Protein 5YHH (pdb70)

Nearest PDB structures (foldseek):
  5yhh-assembly1_A  TM=1.005E+00  e=1.716E-44  Geobacillus stearothermophilus
  1o65-assembly2_B  TM=8.743E-01  e=1.595E-17  Escherichia coli
  1o67-assembly2_B  TM=8.915E-01  e=7.578E-17  Escherichia coli
  5yhi-assembly1_B  TM=8.912E-01  e=5.549E-17  Escherichia coli K-12
  1o65-assembly1_A  TM=8.769E-01  e=3.586E-17  Escherichia coli

Secondary structure (DSSP, 8-state):
--EEEEEEEEEEEE----EEEEEEEEE-SS-EEE----TTTTSEEEEETHHHHHHHHHHSS---TTTT--SEEEES--TTT-BTT-EEEETTEEEEEEEEPP--HHHHHHT-TTHHHHHHHHT---EEEEEEE-EEE-TT-BEEEEEPPTT--BHHHHHHHHHT-TT-HHHHHHHHH-TTS-HHHHHHHHHTT-

Foldseek 3Di:
DKAQQFFWAFDWDDDVVDIDTALQTHTDQDKDKQDCKVGQLFRFFEAEPVCQVVVCVVPVDGDDPSLRSGRTHIYPDFQLQAFAQWWWDWAPWIKGFAAFAQFVSSCVSVVNVCVNVVCLVVVRTTTGIGTPGIGMHGNGTHIGTDDQQPPNHGNSNVSCCVSPVLPDLVSLVVVLPRPRYDPVSVVVSVVSND

Radius of gyration: 16.28 Å; Cα contacts (8 Å, |Δi|>4): 428; chains: 1; bounding box: 42×41×38 Å

Structure (mmCIF, N/CA/C/O backbone):
data_5YHH
#
_entry.id   5YHH
#
_cell.length_a   46.420
_cell.length_b   51.526
_cell.length_c   94.210
_cell.angle_alpha   90.00
_cell.angle_beta   90.00
_cell.angle_gamma   90.00
#
_symmetry.space_group_name_H-M   'P 21 21 21'
#
loop_
_entity.id
_entity.type
_entity.pdbx_description
1 polymer 'Uncharacterized conserved protein YiiM'
2 water water
#
loop_
_atom_site.group_PDB
_atom_site.id
_atom_site.type_symbol
_atom_site.label_atom_id
_atom_site.label_alt_id
_atom_site.label_comp_id
_atom_site.label_asym_id
_atom_site.label_entity_id
_atom_site.label_seq_id
_atom_site.pdbx_PDB_ins_code
_atom_site.Cartn_x
_atom_site.Cartn_y
_atom_site.Cartn_z
_atom_site.occupancy
_atom_site.B_iso_or_equiv
_atom_site.auth_seq_id
_atom_site.auth_comp_id
_atom_site.auth_asym_id
_atom_site.auth_atom_id
_atom_site.pdbx_PDB_model_num
ATOM 1 N N . PRO A 1 6 ? -18.295 1.211 13.836 1.00 50.22 0 PRO A N 1
ATOM 2 C CA . PRO A 1 6 ? -18.091 0.118 12.873 1.00 47.70 0 PRO A CA 1
ATOM 3 C C . PRO A 1 6 ? -16.600 -0.064 12.581 1.00 44.69 0 PRO A C 1
ATOM 4 O O . PRO A 1 6 ? -16.202 -0.247 11.420 1.00 44.10 0 PRO A O 1
ATOM 8 N N . MET A 1 7 ? -15.801 0.056 13.635 1.00 41.75 1 MET A N 1
ATOM 9 C CA . MET A 1 7 ? -14.396 -0.296 13.640 1.00 39.40 1 MET A CA 1
ATOM 10 C C . MET A 1 7 ? -14.299 -1.509 14.561 1.00 36.69 1 MET A C 1
ATOM 11 O O . MET A 1 7 ? -14.572 -1.390 15.779 1.00 34.52 1 MET A O 1
ATOM 16 N N . GLN A 1 8 ? -13.940 -2.663 13.989 1.00 32.61 2 GLN A N 1
ATOM 17 C CA . GLN A 1 8 ? -13.855 -3.884 14.761 1.00 32.53 2 GLN A CA 1
ATOM 18 C C . GLN A 1 8 ? -12.889 -4.905 14.216 1.00 29.88 2 GLN A C 1
ATOM 19 O O . GLN A 1 8 ? -12.427 -4.781 13.089 1.00 28.89 2 GLN A O 1
ATOM 25 N N . ILE A 1 9 ? -12.623 -5.926 15.026 1.00 28.32 3 ILE A N 1
ATOM 26 C CA . ILE A 1 9 ? -11.938 -7.150 14.612 1.00 27.16 3 ILE A CA 1
ATOM 27 C C . ILE A 1 9 ? -13.030 -8.093 14.145 1.00 28.30 3 ILE A C 1
ATOM 28 O O . ILE A 1 9 ? -13.725 -8.685 14.959 1.00 29.40 3 ILE A O 1
ATOM 33 N N . VAL A 1 10 ? -13.217 -8.250 12.834 1.00 27.87 4 VAL A N 1
ATOM 34 C CA . VAL A 1 10 ? -14.300 -9.133 12.385 1.00 29.14 4 VAL A CA 1
ATOM 35 C C . VAL A 1 10 ? -13.893 -10.584 12.498 1.00 28.35 4 VAL A C 1
ATOM 36 O O . VAL A 1 10 ? -14.746 -11.433 12.721 1.00 29.71 4 VAL A O 1
ATOM 40 N N . SER A 1 11 ? -12.592 -10.864 12.476 1.00 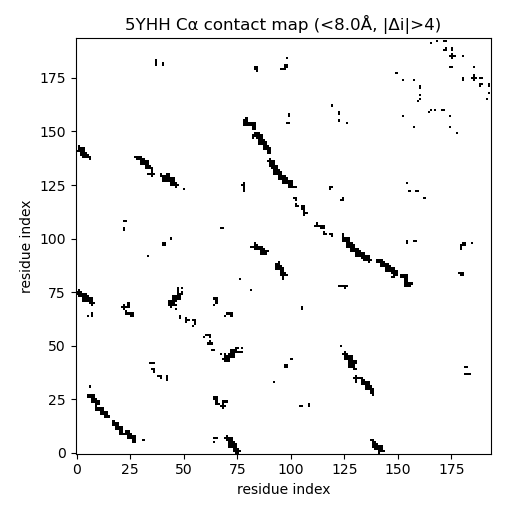26.33 5 SER A N 1
ATOM 41 C CA . SER A 1 11 ? -12.131 -12.228 12.614 1.00 25.87 5 SER A CA 1
ATOM 42 C C . SER A 1 11 ? -10.798 -12.277 13.287 1.00 26.23 5 SER A C 1
ATOM 43 O O . SER A 1 11 ? -9.935 -11.449 13.034 1.00 25.76 5 SER A O 1
ATOM 46 N N . ILE A 1 12 ? -10.659 -13.232 14.195 1.00 27.11 6 ILE A N 1
ATOM 47 C CA . ILE A 1 12 ? -9.395 -13.530 14.820 1.00 26.70 6 ILE A CA 1
ATOM 48 C C . ILE A 1 12 ? -9.011 -14.858 14.219 1.00 26.94 6 ILE A C 1
ATOM 49 O O . ILE A 1 12 ? -9.788 -15.805 14.273 1.00 28.96 6 ILE A O 1
ATOM 54 N N . ASN A 1 13 ? -7.814 -14.918 13.662 1.00 25.95 7 ASN A N 1
ATOM 55 C CA . ASN A 1 13 ? -7.341 -16.072 12.939 1.00 27.31 7 ASN A CA 1
ATOM 56 C C . ASN A 1 13 ? -6.120 -16.652 13.628 1.00 28.61 7 ASN A C 1
ATOM 57 O O . ASN A 1 13 ? -5.220 -15.907 13.964 1.00 27.86 7 ASN A O 1
ATOM 62 N N . VAL A 1 14 ? -6.076 -17.966 13.790 1.00 31.25 8 VAL A N 1
ATOM 63 C CA . VAL A 1 14 ? -4.976 -18.603 14.493 1.00 34.54 8 VAL A CA 1
ATOM 64 C C . VAL A 1 14 ? -4.279 -19.654 13.624 1.00 37.05 8 VAL A C 1
ATOM 65 O O . VAL A 1 14 ? -4.937 -20.447 12.927 1.00 37.19 8 VAL A O 1
ATOM 69 N N . GLY A 1 15 ? -2.948 -19.631 13.640 1.00 38.78 9 GLY A N 1
ATOM 70 C CA . GLY A 1 15 ? -2.152 -20.590 12.880 1.00 41.66 9 GLY A CA 1
ATOM 71 C C . GLY A 1 15 ? -1.469 -21.637 13.740 1.00 45.05 9 GLY A C 1
ATOM 72 O O . GLY A 1 15 ? -1.526 -21.573 14.974 1.00 45.95 9 GLY A O 1
ATOM 73 N N . LYS A 1 16 ? -0.832 -22.610 13.083 1.00 48.24 10 LYS A N 1
ATOM 74 C CA . LYS A 1 16 ? -0.053 -23.657 13.772 1.00 52.24 10 LYS A CA 1
ATOM 75 C C . LYS A 1 16 ? 1.427 -23.286 13.833 1.00 53.48 10 LYS A C 1
ATOM 76 O O . LYS A 1 16 ? 1.986 -22.853 12.832 1.00 53.65 10 LYS A O 1
ATOM 82 N N . PRO A 1 17 ? 2.066 -23.432 15.010 1.00 56.15 11 PRO A N 1
ATOM 83 C CA . PRO A 1 17 ? 3.532 -23.326 15.103 1.00 57.43 11 PRO A CA 1
ATOM 84 C C . PRO A 1 17 ? 4.327 -24.387 14.304 1.00 59.57 11 PRO A C 1
ATOM 85 O O . PRO A 1 17 ? 3.857 -25.521 14.126 1.00 60.39 11 PRO A O 1
ATOM 89 N N . LYS A 1 18 ? 5.511 -23.992 13.822 1.00 60.46 12 LYS A N 1
ATOM 90 C CA . LYS A 1 18 ? 6.496 -24.928 13.229 1.00 62.84 12 LYS A CA 1
ATOM 91 C C . LYS A 1 18 ? 7.943 -24.559 13.597 1.00 63.68 12 LYS A C 1
ATOM 92 O O . LYS A 1 18 ? 8.249 -23.381 13.820 1.00 62.92 12 LYS A O 1
ATOM 98 N N . THR A 1 19 ? 8.808 -25.576 13.701 1.00 65.85 13 THR A N 1
ATOM 99 C CA . THR A 1 19 ? 10.252 -25.380 13.866 1.00 66.91 13 THR A CA 1
ATOM 100 C C . THR A 1 19 ? 10.976 -25.462 12.499 1.00 67.08 13 THR A C 1
ATOM 101 O O . THR A 1 19 ? 10.674 -26.345 11.686 1.00 67.78 13 THR A O 1
ATOM 103 N N . ILE A 1 20 ? 11.902 -24.526 12.251 1.00 66.45 14 ILE A N 1
ATOM 104 C CA . ILE A 1 20 ? 12.874 -24.624 11.127 1.00 66.96 14 ILE A CA 1
ATOM 105 C C . ILE A 1 20 ? 14.270 -24.855 11.701 1.00 69.13 14 ILE A C 1
ATOM 106 O O . ILE A 1 20 ? 14.547 -24.429 12.829 1.00 69.34 14 ILE A O 1
ATOM 111 N N . GLU A 1 21 ? 15.134 -25.526 10.934 1.00 70.88 15 GLU A N 1
ATOM 112 C CA . GLU A 1 21 ? 16.541 -25.721 11.316 1.00 73.01 15 GLU A CA 1
ATOM 113 C C . GLU A 1 21 ? 17.357 -24.455 10.980 1.00 72.55 15 GLU A C 1
ATOM 114 O O . GLU A 1 21 ? 17.391 -24.026 9.813 1.00 71.45 15 GLU A O 1
ATOM 116 N N . VAL A 1 22 ? 17.993 -23.870 12.007 1.00 72.91 16 VAL A N 1
ATOM 117 C CA . VAL A 1 22 ? 18.760 -22.614 11.903 1.00 72.58 16 VAL A CA 1
ATOM 118 C C . VAL A 1 22 ? 20.107 -22.709 12.641 1.00 75.20 16 VAL A C 1
ATOM 119 O O . VAL A 1 22 ? 20.863 -23.673 12.482 1.00 77.39 16 VAL A O 1
ATOM 123 N N . ARG A 1 26 ? 14.555 -22.871 15.473 1.00 65.75 20 ARG A N 1
ATOM 124 C CA . ARG A 1 26 ? 13.720 -21.772 15.926 1.00 63.76 20 ARG A CA 1
ATOM 125 C C . ARG A 1 26 ? 12.248 -22.054 15.634 1.00 62.19 20 ARG A C 1
ATOM 126 O O . ARG A 1 26 ? 11.914 -22.826 14.734 1.00 62.13 20 ARG A O 1
ATOM 128 N N . LEU A 1 27 ? 11.378 -21.400 16.399 1.00 60.88 21 LEU A N 1
ATOM 129 C CA . LEU A 1 27 ? 9.925 -21.533 16.273 1.00 59.40 21 LEU A CA 1
ATOM 130 C C . LEU A 1 27 ? 9.381 -20.340 15.489 1.00 56.91 21 LEU A C 1
ATOM 131 O O . LEU A 1 27 ? 9.649 -19.186 15.827 1.00 55.85 21 LEU A O 1
ATOM 136 N N . VAL A 1 28 ? 8.623 -20.623 14.435 1.00 55.82 22 VAL A N 1
ATOM 137 C CA . VAL A 1 28 ? 7.966 -19.586 13.637 1.00 54.14 22 VAL A CA 1
ATOM 138 C C . VAL A 1 28 ? 6.480 -19.955 13.553 1.00 54.00 22 VAL A C 1
ATOM 139 O O . VAL A 1 28 ? 6.119 -21.129 13.717 1.00 54.66 22 VAL A O 1
ATOM 143 N N . THR A 1 29 ? 5.620 -18.971 13.324 1.00 53.44 23 THR A N 1
ATOM 144 C CA . THR A 1 29 ? 4.189 -19.266 13.124 1.00 53.65 23 THR A CA 1
ATOM 145 C C . THR A 1 29 ? 3.849 -19.204 11.641 1.00 53.07 23 THR A C 1
ATOM 146 O O . THR A 1 29 ? 4.411 -18.386 10.900 1.00 53.12 23 THR A O 1
ATOM 150 N N . GLY A 1 30 ? 2.960 -20.100 11.214 1.00 52.74 24 GLY A N 1
ATOM 151 C CA . GLY A 1 30 ? 2.591 -20.202 9.818 1.00 52.20 24 GLY A CA 1
ATOM 152 C C . GLY A 1 30 ? 1.739 -19.024 9.353 1.00 49.96 24 GLY A C 1
ATOM 153 O O . GLY A 1 30 ? 0.942 -18.452 10.136 1.00 48.71 24 GLY A O 1
ATOM 154 N N . ILE A 1 31 ? 1.931 -18.683 8.069 1.00 48.94 25 ILE A N 1
ATOM 155 C CA . ILE A 1 31 ? 1.074 -17.749 7.326 1.00 46.37 25 ILE A CA 1
ATOM 156 C C . ILE A 1 31 ? -0.385 -18.279 7.197 1.00 45.28 25 ILE A C 1
ATOM 157 O O . ILE A 1 31 ? -1.304 -17.494 7.037 1.00 43.98 25 ILE A O 1
ATOM 162 N N . ASP A 1 32 ? -0.585 -19.599 7.236 1.00 44.75 26 ASP A N 1
ATOM 163 C CA . ASP A 1 32 ? -1.931 -20.168 7.209 1.00 44.64 26 ASP A CA 1
ATOM 164 C C . ASP A 1 32 ? -2.527 -20.061 8.610 1.00 43.63 26 ASP A C 1
ATOM 165 O O . ASP A 1 32 ? -2.030 -20.677 9.551 1.00 45.46 26 ASP A O 1
ATOM 170 N N . LYS A 1 33 ? -3.556 -19.239 8.731 1.00 40.99 27 LYS A N 1
ATOM 171 C CA . LYS A 1 33 ? -4.290 -19.043 9.979 1.00 39.19 27 LYS A CA 1
ATOM 172 C C . LYS A 1 33 ? -5.777 -19.233 9.696 1.00 38.35 27 LYS A C 1
ATOM 173 O O . LYS A 1 33 ? -6.259 -18.830 8.644 1.00 38.21 27 LYS A O 1
ATOM 179 N N . THR A 1 34 ? -6.489 -19.854 10.632 1.00 36.85 28 THR A N 1
ATOM 180 C CA . THR A 1 34 ? -7.918 -20.185 10.484 1.00 36.48 28 THR A CA 1
ATOM 181 C C . THR A 1 34 ? -8.719 -19.326 11.459 1.00 34.41 28 THR A C 1
ATOM 182 O O . THR A 1 34 ? -8.309 -19.211 12.620 1.00 33.62 28 THR A O 1
ATOM 186 N N . PRO A 1 35 ? -9.844 -18.740 10.998 1.00 32.89 29 PRO A N 1
ATOM 187 C CA . PRO A 1 35 ? -10.784 -18.033 11.880 1.00 33.08 29 PRO A CA 1
ATOM 188 C C . PRO A 1 35 ? -11.231 -18.915 13.048 1.00 34.31 29 PRO A C 1
ATOM 189 O O . PRO A 1 35 ? -11.579 -20.072 12.819 1.00 35.02 29 PRO A O 1
ATOM 193 N N . VAL A 1 36 ? -11.210 -18.385 14.270 1.00 34.16 30 VAL A N 1
ATOM 194 C CA . VAL A 1 36 ? -11.719 -19.122 15.442 1.00 36.32 30 VAL A CA 1
ATOM 195 C C . VAL A 1 36 ? -12.977 -18.444 15.990 1.00 37.30 30 VAL A C 1
ATOM 196 O O . VAL A 1 36 ? -13.216 -17.275 15.717 1.00 36.63 30 VAL A O 1
ATOM 200 N N . ALA A 1 37 ? -13.778 -19.186 16.756 1.00 39.28 31 ALA A N 1
ATOM 201 C CA . ALA A 1 37 ? -15.056 -18.701 17.275 1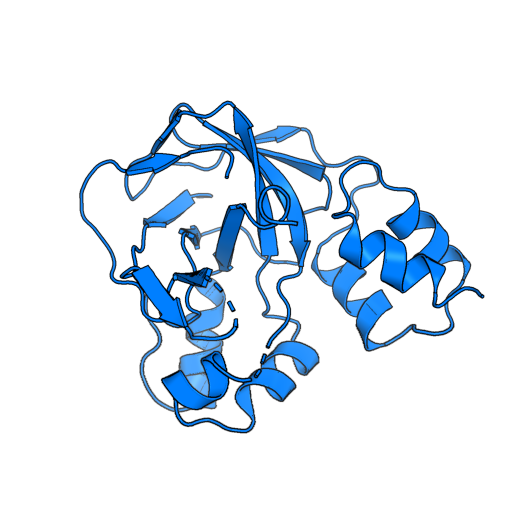.00 40.43 31 ALA A CA 1
ATOM 202 C C . ALA A 1 37 ? -15.036 -18.620 18.777 1.00 41.53 31 ALA A C 1
ATOM 203 O O . ALA A 1 37 ? -16.052 -18.872 19.412 1.00 44.01 31 ALA A O 1
ATOM 205 N N . HIS A 1 38 ? -13.894 -18.311 19.373 1.00 40.03 32 HIS A N 1
ATOM 206 C CA . HIS A 1 38 ? -13.810 -18.300 20.830 1.00 41.58 32 HIS A CA 1
ATOM 207 C C . HIS A 1 38 ? -12.855 -17.201 21.281 1.00 39.79 32 HIS A C 1
ATOM 208 O O . HIS A 1 38 ? -12.133 -16.639 20.459 1.00 37.99 32 HIS A O 1
ATOM 215 N N . PRO A 1 39 ? -12.865 -16.871 22.579 1.00 40.77 33 PRO A N 1
ATOM 216 C CA . PRO A 1 39 ? -11.928 -15.869 23.087 1.00 39.43 33 PRO A CA 1
ATOM 217 C C . PRO A 1 39 ? -10.462 -16.260 22.941 1.00 37.97 33 PRO A C 1
ATOM 218 O O . PRO A 1 39 ? -10.116 -17.425 23.058 1.00 38.82 33 PRO A O 1
ATOM 222 N N . VAL A 1 40 ? -9.626 -15.271 22.672 1.00 35.91 34 VAL A N 1
ATOM 223 C CA . VAL A 1 40 ? -8.220 -15.479 22.403 1.00 35.90 34 VAL A CA 1
ATOM 224 C C . VAL A 1 40 ? -7.451 -14.510 23.309 1.00 36.10 34 VAL A C 1
ATOM 225 O O . VAL A 1 40 ? -7.811 -13.337 23.412 1.00 35.32 34 VAL A O 1
ATOM 229 N N . ALA A 1 41 ? -6.427 -15.011 23.987 1.00 36.89 35 ALA A N 1
ATOM 230 C CA . ALA A 1 41 ? -5.570 -14.157 24.813 1.00 37.55 35 ALA A CA 1
ATOM 231 C C . ALA A 1 41 ? -4.629 -13.347 23.924 1.00 35.90 35 ALA A C 1
ATOM 232 O O . ALA A 1 41 ? -4.098 -13.877 22.955 1.00 34.93 35 ALA A O 1
ATOM 234 N N . VAL A 1 42 ? -4.430 -12.079 24.266 1.00 35.86 36 VAL A N 1
ATOM 235 C CA . VAL A 1 42 ? -3.536 -11.193 23.537 1.00 35.66 36 VAL A CA 1
ATOM 236 C C . VAL A 1 42 ? -2.308 -10.936 24.377 1.00 37.95 36 VAL A C 1
ATOM 237 O O . VAL A 1 42 ? -2.349 -10.162 25.323 1.00 37.03 36 VAL A O 1
ATOM 241 N N . GLY A 1 43 ? -1.212 -11.615 24.040 1.00 40.14 37 GLY A N 1
ATOM 242 C CA . GLY A 1 43 ? 0.045 -11.473 24.774 1.00 43.14 37 GLY A CA 1
ATOM 243 C C . GLY A 1 43 ? 1.036 -10.516 24.130 1.00 44.69 37 GLY A C 1
ATOM 244 O O . GLY A 1 43 ? 0.964 -10.228 22.942 1.00 44.17 37 GLY A O 1
ATOM 245 N N . LYS A 1 44 ? 1.996 -10.059 24.917 1.00 49.41 38 LYS A N 1
ATOM 246 C CA . LYS A 1 44 ? 2.994 -9.095 24.467 1.00 51.77 38 LYS A CA 1
ATOM 247 C C . LYS A 1 44 ? 3.923 -9.608 23.335 1.00 53.01 38 LYS A C 1
ATOM 248 O O . LYS A 1 44 ? 4.372 -8.824 22.490 1.00 51.97 38 LYS A O 1
ATOM 254 N N . GLN A 1 45 ? 4.202 -10.914 23.319 1.00 56.09 39 GLN A N 1
ATOM 255 C CA . GLN A 1 45 ? 5.289 -11.471 22.486 1.00 57.83 39 GLN A CA 1
ATOM 256 C C . GLN A 1 45 ? 4.852 -12.700 21.694 1.00 57.60 39 GLN A C 1
ATOM 257 O O . GLN A 1 45 ? 4.301 -12.557 20.580 1.00 57.44 39 GLN A O 1
ATOM 263 N N . GLY A 1 59 ? 11.742 -6.550 18.065 1.00 58.03 53 GLY A N 1
ATOM 264 C CA . GLY A 1 59 ? 11.385 -7.286 16.856 1.00 56.34 53 GLY A CA 1
ATOM 265 C C . GLY A 1 59 ? 10.090 -8.075 16.993 1.00 54.56 53 GLY A C 1
ATOM 266 O O . GLY A 1 59 ? 9.086 -7.808 16.290 1.00 53.27 53 GLY A O 1
ATOM 267 N N . GLY A 1 60 ? 10.111 -9.068 17.886 1.00 53.89 54 GLY A N 1
ATOM 268 C CA . GLY A 1 60 ? 8.907 -9.885 18.175 1.00 51.65 54 GLY A CA 1
ATOM 269 C C . GLY A 1 60 ? 7.778 -9.040 18.759 1.00 49.23 54 GLY A C 1
ATOM 270 O O . GLY A 1 60 ? 6.630 -9.129 18.309 1.00 48.45 54 GLY A O 1
ATOM 271 N N . GLU A 1 61 ? 8.128 -8.200 19.735 1.00 47.23 55 GLU A N 1
ATOM 272 C CA . GLU A 1 61 ? 7.198 -7.275 20.363 1.00 45.62 55 GLU A CA 1
ATOM 273 C C . GLU A 1 61 ? 6.539 -6.278 19.375 1.00 41.54 55 GLU A C 1
ATOM 274 O O . GLU A 1 61 ? 5.318 -6.056 19.439 1.00 41.09 55 GLU A O 1
ATOM 280 N N . ASP A 1 62 ? 7.351 -5.690 18.497 1.00 38.46 56 ASP A N 1
ATOM 281 C CA . ASP A 1 62 ? 6.898 -4.690 17.500 1.00 36.48 56 ASP A CA 1
ATOM 282 C C . ASP A 1 62 ? 5.870 -5.284 16.516 1.00 34.25 56 ASP A C 1
ATOM 283 O O . ASP A 1 62 ? 4.989 -4.569 15.976 1.00 33.20 56 ASP A O 1
ATOM 288 N N . LYS A 1 63 ? 6.047 -6.571 16.224 1.00 32.56 57 LYS A N 1
ATOM 289 C CA . LYS A 1 63 ? 5.229 -7.264 15.259 1.00 31.89 57 LYS A CA 1
ATOM 290 C C . LYS A 1 63 ? 4.329 -8.298 15.948 1.00 30.71 57 LYS A C 1
ATOM 291 O O . LYS A 1 63 ? 4.087 -9.383 15.421 1.00 31.07 57 LYS A O 1
ATOM 297 N N . ALA A 1 64 ? 3.796 -7.945 17.110 1.00 29.62 58 ALA A N 1
ATOM 298 C CA . ALA A 1 64 ? 3.029 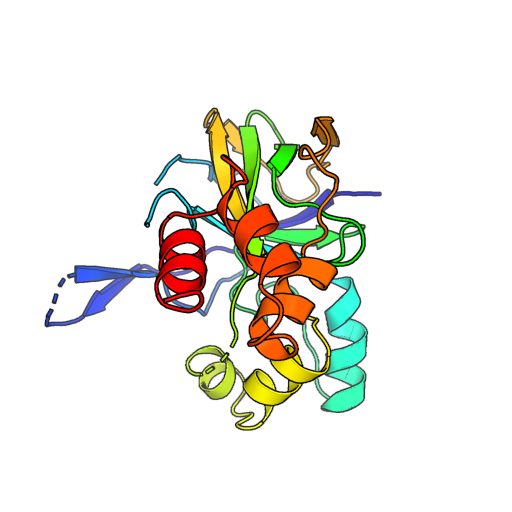-8.897 17.916 1.00 29.52 58 ALA A CA 1
ATOM 299 C C . ALA A 1 64 ? 1.728 -9.355 17.216 1.00 28.90 58 ALA A C 1
ATOM 300 O O . ALA A 1 64 ? 1.387 -10.531 17.273 1.00 28.97 58 ALA A O 1
ATOM 302 N N . ILE A 1 65 ? 1.008 -8.416 16.590 1.00 27.37 59 ILE A N 1
ATOM 303 C CA . ILE A 1 65 ? -0.283 -8.698 15.938 1.00 26.09 59 ILE A CA 1
ATOM 304 C C . ILE A 1 65 ? -0.228 -8.141 14.510 1.00 25.22 59 ILE A C 1
ATOM 305 O O . ILE A 1 65 ? -0.030 -6.945 14.310 1.00 25.04 59 ILE A O 1
ATOM 310 N N . CYS A 1 66 ? -0.395 -9.006 13.522 1.00 25.12 60 CYS A N 1
ATOM 311 C CA . CYS A 1 66 ? -0.562 -8.567 12.129 1.00 24.96 60 CYS A CA 1
ATOM 312 C C . CYS A 1 66 ? -2.066 -8.364 11.788 1.00 22.86 60 CYS A C 1
ATOM 313 O O . CYS A 1 66 ? -2.881 -9.249 12.042 1.00 22.99 60 CYS A O 1
ATOM 316 N N . ALA A 1 67 ? -2.424 -7.194 11.264 1.00 21.55 61 ALA A N 1
ATOM 317 C CA . ALA A 1 67 ? -3.820 -6.817 10.963 1.00 21.62 61 ALA A CA 1
ATOM 318 C C . ALA A 1 67 ? -3.990 -6.500 9.495 1.00 21.83 61 ALA A C 1
ATOM 319 O O . ALA A 1 67 ? -3.077 -5.931 8.863 1.00 22.59 61 ALA A O 1
ATOM 321 N N . TYR A 1 68 ? -5.146 -6.879 8.939 1.00 21.30 62 TYR A N 1
ATOM 322 C CA . TYR A 1 68 ? -5.442 -6.621 7.523 1.00 20.40 62 TYR A CA 1
ATOM 323 C C . TYR A 1 68 ? -6.870 -6.130 7.338 1.00 20.14 62 TYR A C 1
ATOM 324 O O . TYR A 1 68 ? -7.791 -6.705 7.905 1.00 20.63 62 TYR A O 1
ATOM 333 N N . PRO A 1 69 ? -7.058 -5.037 6.575 1.00 20.85 63 PRO A N 1
ATOM 334 C CA . PRO A 1 69 ? -8.383 -4.527 6.320 1.00 21.00 63 PRO A CA 1
ATOM 335 C C . PRO A 1 69 ? -9.203 -5.446 5.428 1.00 21.99 63 PRO A C 1
ATOM 336 O O . PRO A 1 69 ? -8.836 -5.638 4.267 1.00 21.45 63 PRO A O 1
ATOM 340 N N . SER A 1 70 ? -10.312 -5.972 5.937 1.00 21.79 64 SER A N 1
ATOM 341 C CA . SER A 1 70 ? -11.196 -6.825 5.125 1.00 23.07 64 SER A CA 1
ATOM 342 C C . SER A 1 70 ? -11.693 -6.110 3.852 1.00 24.60 64 SER A C 1
ATOM 343 O O . SER A 1 70 ? -11.988 -6.759 2.809 1.00 25.67 64 SER A O 1
ATOM 346 N N . GLU A 1 71 ? -11.794 -4.780 3.913 1.00 25.38 65 GLU A N 1
ATOM 347 C CA . GLU A 1 71 ? -12.284 -4.016 2.769 1.00 27.05 65 GLU A CA 1
ATOM 348 C C . GLU A 1 71 ? -11.501 -4.371 1.519 1.00 26.05 65 GLU A C 1
ATOM 349 O O . GLU A 1 71 ? -12.053 -4.413 0.439 1.00 25.77 65 GLU A O 1
ATOM 355 N N . HIS A 1 72 ? -10.199 -4.624 1.666 1.00 23.96 66 HIS A N 1
ATOM 356 C CA . HIS A 1 72 ? -9.351 -4.868 0.507 1.00 23.56 66 HIS A CA 1
ATOM 357 C C . HIS A 1 72 ? -9.641 -6.193 -0.175 1.00 23.60 66 HIS A C 1
ATOM 358 O O . HIS A 1 72 ? -9.312 -6.369 -1.354 1.00 24.50 66 HIS A O 1
ATOM 365 N N . PHE A 1 73 ? -10.220 -7.144 0.562 1.00 23.12 67 PHE A N 1
ATOM 366 C CA . PHE A 1 73 ? -10.603 -8.430 -0.038 1.00 23.66 67 PHE A CA 1
ATOM 367 C C . PHE A 1 73 ? -11.476 -8.259 -1.294 1.00 24.61 67 PHE A C 1
ATOM 368 O O . PHE A 1 73 ? -11.374 -9.057 -2.226 1.00 24.89 67 PHE A O 1
ATOM 376 N N . VAL A 1 74 ? -12.339 -7.246 -1.291 1.00 24.93 68 VAL A N 1
ATOM 377 C CA . VAL A 1 74 ? -13.184 -6.944 -2.427 1.00 26.56 68 VAL A CA 1
ATOM 378 C C . VAL A 1 74 ? -12.347 -6.644 -3.652 1.00 27.36 68 VAL A C 1
ATOM 379 O O . VAL A 1 74 ? -12.608 -7.197 -4.728 1.00 29.60 68 VAL A O 1
ATOM 383 N N . TYR A 1 75 ? -11.338 -5.787 -3.501 1.00 27.23 69 TYR A N 1
ATOM 384 C CA . TYR A 1 75 ? -10.436 -5.489 -4.569 1.00 26.79 69 TYR A CA 1
ATOM 385 C C . TYR A 1 75 ? -9.696 -6.743 -5.045 1.00 26.93 69 TYR A C 1
ATOM 386 O O . TYR A 1 75 ? -9.607 -6.975 -6.251 1.00 27.87 69 TYR A O 1
ATOM 395 N N . TRP A 1 76 ? -9.183 -7.563 -4.127 1.00 25.51 70 TRP A N 1
ATOM 396 C CA . TRP A 1 76 ? -8.419 -8.753 -4.534 1.00 24.94 70 TRP A CA 1
ATOM 397 C C . TRP A 1 76 ? -9.312 -9.765 -5.286 1.00 25.54 70 TRP A C 1
ATOM 398 O O . TRP A 1 76 ? -8.850 -10.408 -6.239 1.00 25.19 70 TRP A O 1
ATOM 409 N N . GLU A 1 77 ? -10.567 -9.890 -4.887 1.00 25.72 71 GLU A N 1
ATOM 410 C CA . GLU A 1 77 ? -11.470 -10.807 -5.560 1.00 27.50 71 GLU A CA 1
ATOM 411 C C . GLU A 1 77 ? -11.766 -10.324 -6.965 1.00 29.51 71 GLU A C 1
ATOM 412 O O . GLU A 1 77 ? -11.902 -11.121 -7.895 1.00 29.92 71 GLU A O 1
ATOM 418 N N . GLU A 1 78 ? -11.847 -9.010 -7.111 1.00 30.25 72 GLU A N 1
ATOM 419 C CA . GLU A 1 78 ? -12.049 -8.400 -8.434 1.00 32.48 72 GLU A CA 1
ATOM 420 C C . GLU A 1 78 ? -10.801 -8.523 -9.304 1.00 32.65 72 GLU A C 1
ATOM 421 O O . GLU A 1 78 ? -10.884 -8.795 -10.505 1.00 31.80 72 GLU A O 1
ATOM 427 N N . ARG A 1 79 ? -9.638 -8.315 -8.710 1.00 30.91 73 ARG A N 1
ATOM 428 C CA . ARG A 1 79 ? -8.391 -8.453 -9.495 1.00 31.70 73 ARG A CA 1
ATOM 429 C C . ARG A 1 79 ? -8.118 -9.884 -9.917 1.00 31.11 73 ARG A C 1
ATOM 430 O O . ARG A 1 79 ? -7.704 -10.120 -11.060 1.00 30.53 73 ARG A O 1
ATOM 438 N N . TYR A 1 80 ? -8.292 -10.842 -9.014 1.00 29.83 74 TYR A N 1
ATOM 439 C CA . TYR A 1 80 ? -7.868 -12.220 -9.308 1.00 31.81 74 TYR A CA 1
ATOM 440 C C . TYR A 1 80 ? -8.976 -13.228 -9.607 1.00 33.65 74 TYR A C 1
ATOM 441 O O . TYR A 1 80 ? -8.671 -14.377 -9.988 1.00 35.54 74 TYR A O 1
ATOM 450 N N . GLY A 1 81 ? -10.235 -12.819 -9.486 1.00 33.79 75 GLY A N 1
ATOM 451 C CA . GLY A 1 81 ? -11.354 -13.700 -9.829 1.00 34.94 75 GLY A CA 1
ATOM 452 C C . GLY A 1 81 ? -11.499 -14.937 -8.935 1.00 34.43 75 GLY A C 1
ATOM 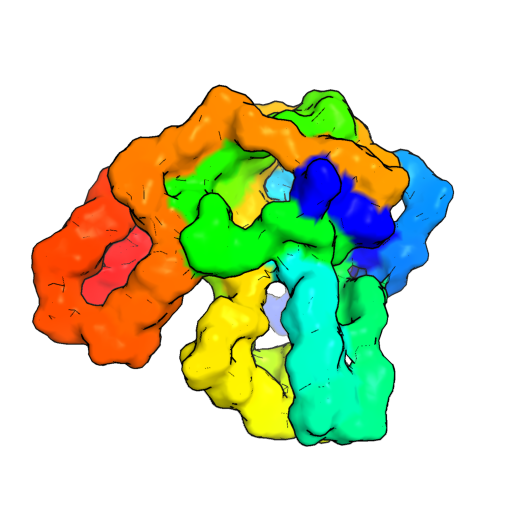453 O O . GLY A 1 81 ? -11.842 -16.031 -9.386 1.00 34.86 75 GLY A O 1
ATOM 454 N N . ARG A 1 82 ? -11.261 -14.777 -7.652 1.00 32.59 76 ARG A N 1
ATOM 455 C CA . ARG A 1 82 ? -11.365 -15.891 -6.725 1.00 32.77 76 ARG A CA 1
ATOM 456 C C . ARG A 1 82 ? -11.623 -15.293 -5.342 1.00 30.70 76 ARG A C 1
ATOM 457 O O . ARG A 1 82 ? -11.340 -14.111 -5.138 1.00 29.62 76 ARG A O 1
ATOM 465 N N . PRO A 1 83 ? -12.117 -16.105 -4.391 1.00 30.45 77 PRO A N 1
ATOM 466 C CA . PRO A 1 83 ? -12.426 -15.537 -3.072 1.00 29.20 77 PRO A CA 1
ATOM 467 C C . PRO A 1 83 ? -11.215 -15.166 -2.230 1.00 28.11 77 PRO A C 1
ATOM 468 O O . PRO A 1 83 ? -10.186 -15.856 -2.310 1.00 26.50 77 PRO A O 1
ATOM 472 N N . PHE A 1 84 ? -11.365 -14.121 -1.409 1.00 26.34 78 PHE A N 1
ATOM 473 C CA . PHE A 1 84 ? -10.407 -13.803 -0.347 1.00 25.26 78 PHE A CA 1
ATOM 474 C C . PHE A 1 84 ? -11.224 -13.479 0.880 1.00 25.95 78 PHE A C 1
ATOM 475 O O . PHE A 1 84 ? -12.024 -12.520 0.856 1.00 26.50 78 PHE A O 1
ATOM 483 N N . THR A 1 85 ? -11.103 -14.318 1.915 1.00 25.21 79 THR A N 1
ATOM 484 C CA . THR A 1 85 ? -11.868 -14.176 3.151 1.00 25.57 79 THR A CA 1
ATOM 485 C C . THR A 1 85 ? -10.860 -14.166 4.294 1.00 24.83 79 THR A C 1
ATOM 486 O O . THR A 1 85 ? -9.627 -14.250 4.085 1.00 21.79 79 THR A O 1
ATOM 490 N N . ALA A 1 86 ? -11.385 -14.029 5.493 1.00 24.16 80 ALA A N 1
ATOM 491 C CA . ALA A 1 86 ? -10.590 -13.800 6.660 1.00 24.35 80 ALA A CA 1
ATOM 492 C C . ALA A 1 86 ? -9.451 -14.811 6.768 1.00 24.02 80 ALA A C 1
ATOM 493 O O . ALA A 1 86 ? -9.637 -16.014 6.622 1.00 24.35 80 ALA A O 1
ATOM 495 N N . GLY A 1 87 ? -8.245 -14.306 6.979 1.00 23.78 81 GLY A N 1
ATOM 496 C CA . GLY A 1 87 ? -7.052 -15.158 7.095 1.00 24.95 81 GLY A CA 1
ATOM 497 C C . GLY A 1 87 ? -6.237 -15.217 5.802 1.00 25.33 81 GLY A C 1
ATOM 498 O O . GLY A 1 87 ? -5.097 -15.692 5.767 1.00 25.63 81 GLY A O 1
ATOM 499 N N . ALA A 1 88 ? -6.806 -14.683 4.739 1.00 25.07 82 ALA A N 1
ATOM 500 C CA . ALA A 1 88 ? -6.207 -14.788 3.413 1.00 25.59 82 ALA A CA 1
ATOM 501 C C . ALA A 1 88 ? -4.820 -14.123 3.348 1.00 26.07 82 ALA A C 1
ATOM 502 O O . ALA A 1 88 ? -3.966 -14.549 2.556 1.00 26.53 82 ALA A O 1
ATOM 504 N N . PHE A 1 89 ? -4.583 -13.080 4.155 1.00 24.98 83 PHE A N 1
ATOM 505 C CA . PHE A 1 89 ? -3.252 -12.416 4.175 1.00 25.11 83 PHE A CA 1
ATOM 506 C C . PHE A 1 89 ? -2.369 -12.801 5.333 1.00 25.38 83 PHE A C 1
ATOM 507 O O . PHE A 1 89 ? -1.325 -12.173 5.596 1.00 25.31 83 PHE A O 1
ATOM 515 N N . GLY A 1 90 ? -2.731 -13.916 5.959 1.00 25.76 84 GLY A N 1
ATOM 516 C CA . GLY A 1 90 ? -2.002 -14.442 7.092 1.00 26.00 84 GLY A CA 1
ATOM 517 C C . GLY A 1 90 ? -2.195 -13.581 8.313 1.00 25.41 84 GLY A C 1
ATOM 518 O O . GLY A 1 90 ? -1.434 -13.693 9.249 1.00 26.13 84 GLY A O 1
ATOM 519 N N . GLU A 1 91 ? -3.231 -12.739 8.336 1.00 23.94 85 GLU A N 1
ATOM 520 C CA . GLU A 1 91 ? -3.383 -11.783 9.437 1.00 23.39 85 GLU A CA 1
ATOM 521 C C . GLU A 1 91 ? -3.936 -12.445 10.714 1.00 23.82 85 GLU A C 1
ATOM 522 O O . GLU A 1 91 ? -4.771 -13.330 10.640 1.00 25.12 85 GLU A O 1
ATOM 528 N N . ASN A 1 92 ? -3.448 -12.041 11.882 1.00 23.36 86 ASN A N 1
ATOM 529 C CA . ASN A 1 92 ? -4.084 -12.427 13.158 1.00 23.48 86 ASN A CA 1
ATOM 530 C C . ASN A 1 92 ? -5.476 -11.849 13.281 1.00 23.00 86 ASN A C 1
ATOM 531 O O . ASN A 1 92 ? -6.419 -12.535 13.739 1.00 24.22 86 ASN A O 1
ATOM 536 N N . TRP A 1 93 ? -5.619 -10.584 12.873 1.00 22.10 87 TRP A N 1
ATOM 537 C CA . TRP A 1 93 ? -6.850 -9.814 13.039 1.00 22.17 87 TRP A CA 1
ATOM 538 C C . TRP A 1 93 ? -7.287 -9.289 11.665 1.00 22.45 87 TRP A C 1
ATOM 539 O O . TRP A 1 93 ? -6.562 -8.525 11.025 1.00 20.25 87 TRP A O 1
ATOM 550 N N . THR A 1 94 ? -8.452 -9.749 11.221 1.00 22.12 88 THR A N 1
ATOM 551 C CA . THR A 1 94 ? -9.113 -9.199 10.070 1.00 22.50 88 THR A CA 1
ATOM 552 C C . THR A 1 94 ? -9.959 -8.052 10.565 1.00 22.62 88 THR A C 1
ATOM 553 O O . THR A 1 94 ? -10.819 -8.221 11.428 1.00 22.77 88 THR A O 1
ATOM 557 N N . LEU A 1 95 ? -9.723 -6.872 10.008 1.00 23.22 89 LEU A N 1
ATOM 558 C CA . LEU A 1 95 ? -10.352 -5.679 10.518 1.00 23.83 89 LEU A CA 1
ATOM 559 C C . LEU A 1 95 ? -11.481 -5.217 9.640 1.00 25.48 89 LEU A C 1
ATOM 560 O O . LEU A 1 95 ? -11.578 -5.575 8.457 1.00 24.16 89 LEU A O 1
ATOM 565 N N . LEU A 1 96 ? -12.370 -4.443 10.248 1.00 26.08 90 LEU A N 1
ATOM 566 C CA . LEU A 1 96 ? -13.393 -3.688 9.518 1.00 27.95 90 LEU A CA 1
ATOM 567 C C . LEU A 1 96 ? -13.363 -2.227 10.002 1.00 28.65 90 LEU A C 1
ATOM 568 O O . LEU A 1 96 ? -13.229 -1.965 11.207 1.00 28.41 90 LEU A O 1
ATOM 573 N N . GLY A 1 97 ? -13.462 -1.282 9.067 1.00 29.72 91 GLY A N 1
ATOM 574 C CA . GLY A 1 97 ? -13.489 0.144 9.385 1.00 30.89 91 GLY A CA 1
ATOM 575 C C . GLY A 1 97 ? -12.163 0.843 9.619 1.00 31.63 91 GLY A C 1
ATOM 576 O O . GLY A 1 97 ? -12.149 2.001 10.035 1.00 33.15 91 GLY A O 1
ATOM 577 N N . LEU A 1 98 ? -11.041 0.154 9.406 1.00 31.16 92 LEU A N 1
ATOM 578 C CA . LEU A 1 98 ? -9.710 0.743 9.624 1.00 32.04 92 LEU A CA 1
ATOM 579 C C . LEU A 1 98 ? -8.812 0.378 8.456 1.00 31.00 92 LEU A C 1
ATOM 580 O O . LEU A 1 98 ? -8.364 -0.775 8.354 1.00 30.45 92 LEU A O 1
ATOM 585 N N . THR A 1 99 ? -8.603 1.342 7.559 1.00 30.56 93 THR A N 1
ATOM 586 C CA . THR A 1 99 ? -7.691 1.180 6.433 1.00 30.20 93 THR A CA 1
ATOM 587 C C . THR A 1 99 ? -6.385 1.983 6.652 1.00 29.73 93 THR A C 1
ATOM 588 O O . THR A 1 99 ? -6.271 2.782 7.597 1.00 30.24 93 THR A O 1
ATOM 592 N N . GLU A 1 100 ? -5.416 1.781 5.764 1.00 28.69 94 GLU A N 1
ATOM 593 C CA . GLU A 1 100 ? -4.081 2.390 5.881 1.00 28.05 94 GLU A CA 1
ATOM 594 C C . GLU A 1 100 ? -4.119 3.929 5.816 1.00 30.29 94 GLU A C 1
ATOM 595 O O . GLU A 1 100 ? -3.214 4.593 6.302 1.00 29.77 94 GLU A O 1
ATOM 601 N N . ASP A 1 101 ? -5.172 4.496 5.223 1.00 32.07 95 ASP A N 1
ATOM 602 C CA . ASP A 1 101 ? -5.332 5.952 5.122 1.00 35.61 95 ASP A CA 1
ATOM 603 C C . ASP A 1 101 ? -5.801 6.574 6.434 1.00 35.98 95 ASP A C 1
ATOM 604 O O . ASP A 1 101 ? -5.566 7.749 6.672 1.00 37.43 95 ASP A O 1
ATOM 609 N N . ASP A 1 102 ? -6.480 5.787 7.266 1.00 35.47 96 ASP A N 1
ATOM 610 C CA . ASP A 1 102 ? -7.106 6.279 8.495 1.00 36.58 96 ASP A CA 1
ATOM 611 C C . ASP A 1 102 ? -6.302 5.911 9.746 1.00 35.01 96 ASP A C 1
ATOM 612 O O . ASP A 1 102 ? -6.505 6.525 10.781 1.00 36.43 96 ASP A O 1
ATOM 617 N N . VAL A 1 103 ? -5.463 4.886 9.670 1.00 31.40 97 VAL A N 1
ATOM 618 C CA . VAL A 1 103 ? -4.712 4.422 10.834 1.00 30.06 97 VAL A CA 1
ATOM 619 C C . VAL A 1 103 ? -3.337 5.094 10.825 1.00 30.21 97 VAL A C 1
ATOM 620 O O . VAL A 1 103 ? -2.660 5.148 9.783 1.00 28.37 97 VAL A O 1
ATOM 624 N N . CYS A 1 104 ? -2.923 5.583 11.989 1.00 30.11 98 CYS A N 1
ATOM 625 C CA . CYS A 1 104 ? -1.664 6.306 12.122 1.00 31.57 98 CYS A CA 1
ATOM 626 C C . CYS A 1 104 ? -0.669 5.591 13.011 1.00 30.69 98 CYS A C 1
ATOM 627 O O . CYS A 1 104 ? -1.037 4.891 13.951 1.00 31.06 98 CYS A O 1
ATOM 630 N N . LEU A 1 105 ? 0.598 5.803 12.719 1.00 30.94 99 LEU A N 1
ATOM 631 C CA . LEU A 1 105 ? 1.669 5.279 13.534 1.00 30.90 99 LEU A CA 1
ATOM 632 C C . LEU A 1 105 ? 1.468 5.846 14.933 1.00 31.87 99 LEU A C 1
ATOM 633 O O . LEU A 1 105 ? 1.180 7.033 15.086 1.00 33.49 99 LEU A O 1
ATOM 638 N N . GLY A 1 106 ? 1.522 4.984 15.936 1.00 31.63 100 GLY A N 1
ATOM 639 C CA . GLY A 1 106 ? 1.357 5.417 17.310 1.00 32.84 100 GLY A CA 1
ATOM 640 C C . GLY A 1 106 ? -0.057 5.411 17.837 1.00 32.65 100 GLY A C 1
ATOM 641 O O . GLY A 1 106 ? -0.239 5.581 19.039 1.00 33.74 100 GLY A O 1
ATOM 642 N N . ASP A 1 107 ? -1.058 5.210 16.971 1.00 31.74 101 ASP A N 1
ATOM 643 C CA . ASP A 1 107 ? -2.448 5.118 17.425 1.00 31.52 101 ASP A CA 1
ATOM 644 C C . ASP A 1 107 ? -2.522 4.022 18.470 1.00 30.90 101 ASP A C 1
ATOM 645 O O . ASP A 1 107 ? -1.966 2.935 18.286 1.00 30.10 101 ASP A O 1
ATOM 650 N N . ILE A 1 108 ? -3.238 4.305 19.554 1.00 31.80 102 ILE A N 1
ATOM 651 C CA . ILE A 1 108 ? -3.533 3.319 20.577 1.00 30.93 102 ILE A CA 1
ATOM 652 C C . ILE A 1 108 ? -5.012 2.970 20.547 1.00 31.05 102 ILE A C 1
ATOM 653 O O . ILE A 1 108 ? -5.886 3.874 20.562 1.00 31.88 102 ILE A O 1
ATOM 658 N N . TYR A 1 109 ? -5.305 1.671 20.525 1.00 29.79 103 TYR A N 1
ATOM 659 C CA . TYR A 1 109 ? -6.699 1.186 20.479 1.00 29.89 103 TYR A CA 1
ATOM 660 C C . TYR A 1 109 ? -6.955 0.262 21.670 1.00 30.96 103 TYR A C 1
ATOM 661 O O . TYR A 1 109 ? -6.059 -0.482 22.096 1.00 30.34 103 TYR A O 1
ATOM 670 N N . VAL A 1 110 ? -8.170 0.323 22.207 1.00 32.27 104 VAL A N 1
ATOM 671 C CA . VAL A 1 110 ? -8.634 -0.697 23.140 1.00 33.76 104 VAL A CA 1
ATOM 672 C C . VAL A 1 110 ? -9.283 -1.782 22.285 1.00 31.93 104 VAL A C 1
ATOM 673 O O . VAL A 1 110 ? -10.063 -1.493 21.373 1.00 31.75 104 VAL A O 1
ATOM 677 N N . ALA A 1 111 ? -8.948 -3.028 22.566 1.00 31.89 105 ALA A N 1
ATOM 678 C CA . ALA A 1 111 ? -9.568 -4.168 21.924 1.00 31.82 105 ALA A CA 1
ATOM 679 C C . ALA A 1 111 ? -9.840 -5.204 22.972 1.00 32.85 105 ALA A C 1
ATOM 680 O O . ALA A 1 111 ? -8.905 -5.761 23.533 1.00 32.85 105 ALA A O 1
ATOM 682 N N . GLY A 1 112 ? -11.112 -5.459 23.278 1.00 34.18 106 GLY A N 1
ATOM 683 C CA . GLY A 1 112 ? -11.425 -6.342 24.406 1.00 35.49 106 GLY A CA 1
ATOM 684 C C . GLY A 1 112 ? -10.874 -5.753 25.691 1.00 36.83 106 GLY A C 1
ATOM 685 O O . GLY A 1 112 ? -11.030 -4.559 25.925 1.00 37.28 106 GLY A O 1
ATOM 686 N N . THR A 1 113 ? -10.197 -6.569 26.500 1.00 36.80 107 THR A N 1
ATOM 687 C CA . THR A 1 113 ? -9.495 -6.084 27.678 1.00 37.54 107 THR A CA 1
ATOM 688 C C . THR A 1 113 ? -8.011 -5.691 27.368 1.00 36.31 107 THR A C 1
ATOM 689 O O . THR A 1 113 ? -7.234 -5.356 28.273 1.00 36.82 107 THR A O 1
ATOM 693 N N . ALA A 1 114 ? -7.617 -5.722 26.102 1.00 33.99 108 ALA A N 1
ATOM 694 C CA . ALA A 1 114 ? -6.239 -5.405 25.697 1.00 33.14 108 ALA A CA 1
ATOM 695 C C . ALA A 1 114 ? -6.059 -3.944 25.214 1.00 32.76 108 ALA A C 1
ATOM 696 O O . ALA A 1 114 ? -7.015 -3.297 24.813 1.00 33.09 108 ALA A O 1
ATOM 698 N N . LEU A 1 115 ? -4.815 -3.457 25.232 1.00 32.38 109 LEU A N 1
ATOM 699 C CA . LEU A 1 115 ? -4.445 -2.167 24.625 1.00 32.36 109 LEU A CA 1
ATOM 700 C C . LEU A 1 115 ? -3.324 -2.414 23.645 1.00 30.74 109 LEU A C 1
ATOM 701 O O . LEU A 1 115 ? -2.306 -3.028 24.003 1.00 31.26 109 LEU A O 1
ATOM 706 N N . VAL A 1 116 ? -3.493 -1.889 22.442 1.00 29.38 110 VAL A N 1
ATOM 707 C CA . VAL A 1 116 ? -2.554 -2.110 21.358 1.00 28.37 110 VAL A CA 1
ATOM 708 C C . VAL A 1 116 ? -2.186 -0.788 20.678 1.00 28.52 110 VAL A C 1
ATOM 709 O O . VAL A 1 116 ? -2.932 0.185 20.741 1.00 29.00 110 VAL A O 1
ATOM 713 N N . GLN A 1 117 ? -1.003 -0.762 20.067 1.00 27.69 111 GLN A N 1
ATOM 714 C CA . GLN A 1 117 ? -0.480 0.436 19.423 1.00 27.40 111 GLN A CA 1
ATOM 715 C C . GLN A 1 117 ? 0.079 0.068 18.064 1.00 25.73 111 GLN A C 1
ATOM 716 O O . GLN A 1 117 ? 0.841 -0.895 17.952 1.00 24.79 111 GLN A O 1
ATOM 722 N N . VAL A 1 118 ? -0.235 0.890 17.067 1.00 25.25 112 VAL A N 1
ATOM 723 C CA . VAL A 1 118 ? 0.295 0.713 15.702 1.00 25.01 112 VAL A CA 1
ATOM 724 C C . VAL A 1 118 ? 1.785 0.987 15.693 1.00 25.43 112 VAL A C 1
ATOM 725 O O . VAL A 1 118 ? 2.228 2.021 16.194 1.00 27.05 112 VAL A O 1
ATOM 729 N N . SER A 1 119 ? 2.542 0.052 15.140 1.00 25.37 113 SER A N 1
ATOM 730 C CA . SER A 1 119 ? 4.010 0.079 15.169 1.00 26.64 113 SER A CA 1
ATOM 731 C C . SER A 1 119 ? 4.708 0.240 13.825 1.00 26.71 113 SER A C 1
ATOM 732 O O . SER A 1 119 ? 5.801 0.800 13.761 1.00 28.26 113 SER A O 1
ATOM 735 N N . GLN A 1 120 ? 4.098 -0.305 12.771 1.00 26.83 114 GLN A N 1
ATOM 736 C CA . GLN A 1 120 ? 4.666 -0.283 11.431 1.00 26.92 114 GLN A CA 1
ATOM 737 C C . GLN A 1 120 ? 3.668 -0.818 10.385 1.00 25.42 114 GLN A C 1
ATOM 738 O O . GLN A 1 120 ? 2.753 -1.574 10.728 1.00 23.70 114 GLN A O 1
ATOM 744 N N . PRO A 1 121 ? 3.855 -0.437 9.105 1.00 25.78 115 PRO A N 1
ATOM 745 C CA . PRO A 1 121 ? 3.207 -1.139 7.990 1.00 24.84 115 PRO A CA 1
ATOM 746 C C . PRO A 1 121 ? 3.681 -2.579 7.907 1.00 24.99 115 PRO A C 1
ATOM 747 O O . PRO A 1 121 ? 4.739 -2.918 8.427 1.00 25.80 115 PRO A O 1
ATOM 751 N N . ARG A 1 122 ? 2.875 -3.434 7.304 1.00 25.54 116 ARG A N 1
ATOM 752 C CA . ARG A 1 122 ? 3.241 -4.808 7.041 1.00 25.63 116 ARG A CA 1
ATOM 753 C C . ARG A 1 122 ? 3.798 -4.827 5.619 1.00 26.59 116 ARG A C 1
ATOM 754 O O . ARG A 1 122 ? 3.275 -4.190 4.737 1.00 23.77 116 ARG A O 1
ATOM 762 N N . GLN A 1 123 ? 4.911 -5.512 5.425 1.00 27.99 117 GLN A N 1
ATOM 763 C CA . GLN A 1 123 ? 5.514 -5.587 4.107 1.00 29.96 117 GLN A CA 1
ATOM 764 C C . GLN A 1 123 ? 5.045 -6.855 3.396 1.00 29.20 117 GLN A C 1
ATOM 765 O O . GLN A 1 123 ? 4.905 -7.908 4.020 1.00 29.02 117 GLN A O 1
ATOM 771 N N . PRO A 1 124 ? 4.856 -6.768 2.084 1.00 29.95 118 PRO A N 1
ATOM 772 C CA . PRO A 1 124 ? 4.500 -7.982 1.357 1.00 29.79 118 PRO A CA 1
ATOM 773 C C . PRO A 1 124 ? 5.690 -8.933 1.244 1.00 29.63 118 PRO A C 1
ATOM 774 O O . PRO A 1 124 ? 6.864 -8.517 1.262 1.00 29.39 118 PRO A O 1
ATOM 787 N N . SER A 1 126 ? 7.027 -13.288 0.269 1.00 26.79 120 SER A N 1
ATOM 788 C CA 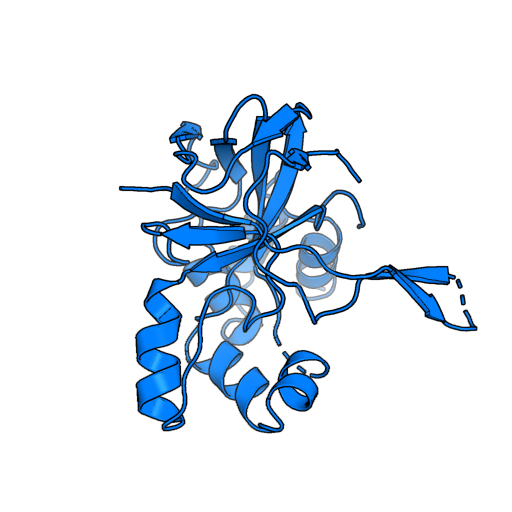. SER A 1 126 ? 6.944 -14.429 -0.651 1.00 26.52 120 SER A CA 1
ATOM 789 C C . SER A 1 126 ? 6.068 -15.530 -0.096 1.00 26.22 120 SER A C 1
ATOM 790 O O . SER A 1 126 ? 5.443 -16.249 -0.879 1.00 24.29 120 SER A O 1
ATOM 793 N N . LYS A 1 127 ? 5.935 -15.634 1.242 1.00 26.15 121 LYS A N 1
ATOM 794 C CA . LYS A 1 127 ? 5.033 -16.659 1.791 1.00 27.90 121 LYS A CA 1
ATOM 795 C C . LYS A 1 127 ? 3.602 -16.451 1.299 1.00 27.89 121 LYS A C 1
ATOM 796 O O . LYS A 1 127 ? 2.844 -17.414 1.047 1.00 28.15 121 LYS A O 1
ATOM 802 N N . LEU A 1 128 ? 3.235 -15.184 1.175 1.00 27.52 122 LEU A N 1
ATOM 803 C CA . LEU A 1 128 ? 1.890 -14.819 0.684 1.00 28.32 122 LEU A CA 1
ATOM 804 C C . LEU A 1 128 ? 1.692 -15.196 -0.803 1.00 27.95 122 LEU A C 1
ATOM 805 O O . LEU A 1 128 ? 0.647 -15.749 -1.210 1.00 28.30 122 LEU A O 1
ATOM 810 N N . ALA A 1 129 ? 2.723 -14.959 -1.616 1.00 27.72 123 ALA A N 1
ATOM 811 C CA . ALA A 1 129 ? 2.747 -15.364 -2.992 1.00 27.33 123 ALA A CA 1
ATOM 812 C C . ALA A 1 129 ? 2.593 -16.887 -3.140 1.00 27.76 123 ALA A C 1
ATOM 813 O O . ALA A 1 129 ? 1.820 -17.366 -4.014 1.00 27.66 123 ALA A O 1
ATOM 815 N N . PHE A 1 130 ? 3.300 -17.643 -2.302 1.00 26.38 124 PHE A N 1
ATOM 816 C CA . PHE A 1 130 ? 3.187 -19.101 -2.315 1.00 27.88 124 PHE A CA 1
ATOM 817 C C . PHE A 1 130 ? 1.812 -19.573 -1.825 1.00 28.75 124 PHE A C 1
ATOM 818 O O . PHE A 1 130 ? 1.226 -20.496 -2.407 1.00 29.49 124 PHE A O 1
ATOM 826 N N . LYS A 1 131 ? 1.275 -18.922 -0.806 1.00 27.68 125 LYS A N 1
ATOM 827 C CA . LYS A 1 131 ? -0.057 -19.287 -0.308 1.00 28.98 125 LYS A CA 1
ATOM 828 C C . LYS A 1 131 ? -1.116 -19.293 -1.404 1.00 28.86 125 LYS A C 1
ATOM 829 O O . LYS A 1 131 ? -1.921 -20.224 -1.506 1.00 30.40 125 LYS A O 1
ATOM 835 N N . HIS A 1 132 ? -1.128 -18.237 -2.202 1.00 28.61 126 HIS A N 1
ATOM 836 C CA . HIS A 1 132 ? -2.146 -18.055 -3.237 1.00 29.49 126 HIS A CA 1
ATOM 837 C C . HIS A 1 132 ? -1.672 -18.488 -4.615 1.00 31.47 126 HIS A C 1
ATOM 838 O O . HIS A 1 132 ? -2.438 -18.472 -5.600 1.00 31.83 126 HIS A O 1
ATOM 845 N N . GLN A 1 133 ? -0.398 -18.874 -4.706 1.00 32.72 127 GLN A N 1
ATOM 846 C CA . GLN A 1 133 ? 0.213 -19.178 -5.998 1.00 34.78 127 GLN A CA 1
ATOM 847 C C . GLN A 1 133 ? 0.008 -17.996 -6.964 1.00 33.69 127 GLN A C 1
ATOM 848 O O . GLN A 1 133 ? -0.439 -18.168 -8.101 1.00 31.30 127 GLN A O 1
ATOM 854 N N . LEU A 1 134 ? 0.325 -16.801 -6.466 1.00 31.27 128 LEU A N 1
ATOM 855 C CA . LEU A 1 134 ? 0.215 -15.571 -7.222 1.00 31.07 128 LEU A CA 1
ATOM 856 C C . LEU A 1 134 ? 1.534 -14.815 -7.149 1.00 30.59 128 LEU A C 1
ATOM 857 O O . LEU A 1 134 ? 1.756 -14.024 -6.229 1.00 29.98 128 LEU A O 1
ATOM 862 N N . PRO A 1 135 ? 2.435 -15.070 -8.099 1.00 31.83 129 PRO A N 1
ATOM 863 C CA . PRO A 1 135 ? 3.742 -14.405 -7.993 1.00 32.34 129 PRO A CA 1
ATOM 864 C C . PRO A 1 135 ? 3.725 -12.877 -8.032 1.00 31.88 129 PRO A C 1
ATOM 865 O O . PRO A 1 135 ? 4.691 -12.246 -7.585 1.00 29.96 129 PRO A O 1
ATOM 869 N N . ASP A 1 136 ? 2.675 -12.268 -8.590 1.00 31.70 130 ASP A N 1
ATOM 870 C CA . ASP A 1 136 ? 2.668 -10.813 -8.663 1.00 32.52 130 ASP A CA 1
ATOM 871 C C . ASP A 1 136 ? 1.991 -10.169 -7.453 1.00 29.91 130 ASP A C 1
ATOM 872 O O . ASP A 1 136 ? 1.919 -8.954 -7.381 1.00 29.94 130 ASP A O 1
ATOM 877 N N . LEU A 1 137 ? 1.470 -10.968 -6.524 1.00 29.41 131 LEU A N 1
ATOM 878 C CA . LEU A 1 137 ? 0.764 -10.415 -5.358 1.00 28.20 131 LEU A CA 1
ATOM 879 C C . LEU A 1 137 ? 1.614 -9.453 -4.457 1.00 28.14 131 LEU A C 1
ATOM 880 O O . LEU A 1 137 ? 1.150 -8.37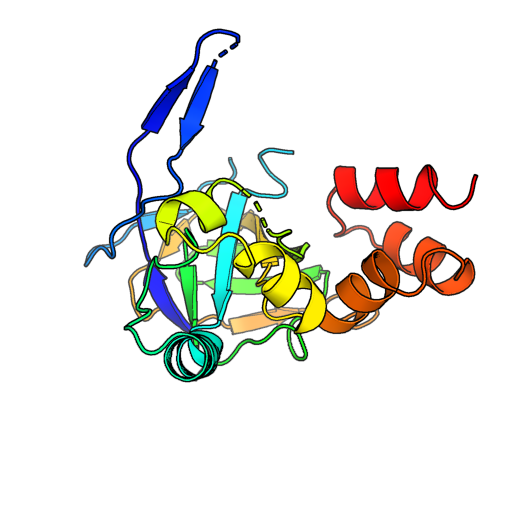0 -4.088 1.00 26.56 131 LEU A O 1
ATOM 885 N N . PRO A 1 138 ? 2.877 -9.814 -4.130 1.00 29.59 132 PRO A N 1
ATOM 886 C CA . PRO A 1 138 ? 3.655 -8.846 -3.340 1.00 29.50 132 PRO A CA 1
ATOM 887 C C . PRO A 1 138 ? 3.860 -7.481 -4.070 1.00 29.98 132 PRO A C 1
ATOM 888 O O . PRO A 1 138 ? 3.733 -6.411 -3.467 1.00 28.33 132 PRO A O 1
ATOM 892 N N . LYS A 1 139 ? 4.154 -7.518 -5.365 1.00 30.35 133 LYS A N 1
ATOM 893 C CA . LYS A 1 139 ? 4.252 -6.309 -6.154 1.00 32.46 133 LYS A CA 1
ATOM 894 C C . LYS A 1 139 ? 2.939 -5.533 -6.131 1.00 31.69 133 LYS A C 1
ATOM 895 O O . LYS A 1 139 ? 2.934 -4.332 -5.885 1.00 31.90 133 LYS A O 1
ATOM 901 N N . ALA A 1 140 ? 1.826 -6.218 -6.346 1.00 30.61 134 ALA A N 1
ATOM 902 C CA . ALA A 1 140 ? 0.510 -5.569 -6.259 1.00 30.48 134 ALA A CA 1
ATOM 903 C C . ALA A 1 140 ? 0.244 -4.903 -4.907 1.00 29.39 134 ALA A C 1
ATOM 904 O O . ALA A 1 140 ? -0.355 -3.829 -4.832 1.00 29.44 134 ALA A O 1
ATOM 906 N N . ILE A 1 141 ? 0.643 -5.560 -3.837 1.00 28.89 135 ILE A N 1
ATOM 907 C CA . ILE A 1 141 ? 0.470 -4.965 -2.495 1.00 29.48 135 ILE A CA 1
ATOM 908 C C . ILE A 1 141 ? 1.285 -3.669 -2.392 1.00 31.36 135 ILE A C 1
ATOM 909 O O . ILE A 1 141 ? 0.755 -2.645 -1.979 1.00 31.08 135 ILE A O 1
ATOM 914 N N . CYS A 1 142 ? 2.552 -3.712 -2.811 1.00 33.82 136 CYS A N 1
ATOM 915 C CA . CYS A 1 142 ? 3.388 -2.527 -2.820 1.00 36.85 136 CYS A CA 1
ATOM 916 C C . CYS A 1 142 ? 2.843 -1.435 -3.752 1.00 37.61 136 CYS A C 1
ATOM 917 O O . CYS A 1 142 ? 2.873 -0.255 -3.405 1.00 38.64 136 CYS A O 1
ATOM 920 N N . GLN A 1 143 ? 2.290 -1.809 -4.903 1.00 37.46 137 GLN A N 1
ATOM 921 C CA . GLN A 1 143 ? 1.736 -0.818 -5.817 1.00 38.07 137 GLN A CA 1
ATOM 922 C C . GLN A 1 143 ? 0.429 -0.187 -5.311 1.00 37.25 137 GLN A C 1
ATOM 923 O O . GLN A 1 143 ? 0.207 1.007 -5.522 1.00 39.02 137 GLN A O 1
ATOM 929 N N . THR A 1 144 ? -0.447 -0.972 -4.676 1.00 33.80 138 THR A N 1
ATOM 930 C CA . THR A 1 144 ? -1.745 -0.459 -4.264 1.00 31.73 138 THR A CA 1
ATOM 931 C C . THR A 1 144 ? -1.690 0.181 -2.881 1.00 31.44 138 THR A C 1
ATOM 932 O O . THR A 1 144 ? -2.575 0.959 -2.526 1.00 32.17 138 THR A O 1
ATOM 936 N N . GLY A 1 145 ? -0.708 -0.211 -2.068 1.00 29.89 139 GLY A N 1
ATOM 937 C CA . GLY A 1 145 ? -0.658 0.196 -0.645 1.00 28.86 139 GLY A CA 1
ATOM 938 C C . GLY A 1 145 ? -1.641 -0.559 0.256 1.00 26.94 139 GLY A C 1
ATOM 939 O O . GLY A 1 145 ? -1.832 -0.167 1.417 1.00 26.51 139 GLY A O 1
ATOM 940 N N . LYS A 1 146 ? -2.201 -1.660 -0.235 1.00 24.76 140 LYS A N 1
ATOM 941 C CA . LYS A 1 146 ? -3.184 -2.456 0.513 1.00 24.33 140 LYS A CA 1
ATOM 942 C C . LYS A 1 146 ? -2.443 -3.531 1.282 1.00 24.46 140 LYS A C 1
ATOM 943 O O . LYS A 1 146 ? -2.553 -4.727 1.005 1.00 24.24 140 LYS A O 1
ATOM 949 N N . SER A 1 147 ? -1.704 -3.073 2.288 1.00 23.93 141 SER A N 1
ATOM 950 C CA . SER A 1 147 ? -0.692 -3.870 2.976 1.00 23.61 141 SER A CA 1
ATOM 951 C C . SER A 1 147 ? -1.103 -4.332 4.355 1.00 22.49 141 SER A C 1
ATOM 952 O O . SER A 1 147 ? -0.568 -5.330 4.875 1.00 22.54 141 SER A O 1
ATOM 955 N N . GLY A 1 148 ? -1.995 -3.593 4.991 1.00 22.89 142 GLY A N 1
ATOM 956 C CA . GLY A 1 148 ? -2.185 -3.772 6.442 1.00 22.54 142 GLY A CA 1
ATOM 957 C C . GLY A 1 148 ? -0.978 -3.302 7.261 1.00 22.21 142 GLY A C 1
ATOM 958 O O . GLY A 1 148 ? -0.113 -2.589 6.769 1.00 23.04 142 GLY A O 1
ATOM 959 N N . PHE A 1 149 ? -0.940 -3.685 8.532 1.00 22.11 143 PHE A N 1
ATOM 960 C CA . PHE A 1 149 ? -0.024 -3.056 9.508 1.00 23.27 143 PHE A CA 1
ATOM 961 C C . PHE A 1 149 ? 0.043 -3.918 10.767 1.00 22.61 143 PHE A C 1
ATOM 962 O O . PHE A 1 149 ? -0.795 -4.811 10.986 1.00 22.24 143 PHE A O 1
ATOM 970 N N . TYR A 1 150 ? 1.033 -3.645 11.603 1.00 22.61 144 TYR A N 1
ATOM 971 C CA . TYR A 1 150 ? 1.175 -4.389 12.825 1.00 23.32 144 TYR A CA 1
ATOM 972 C C . TYR A 1 150 ? 0.833 -3.509 14.025 1.00 23.43 144 TYR A C 1
ATOM 973 O O . TYR A 1 150 ? 1.003 -2.292 13.977 1.00 22.71 144 TYR A O 1
ATOM 982 N N . PHE A 1 151 ? 0.464 -4.181 15.112 1.00 23.17 145 PHE A N 1
ATOM 983 C CA . PHE A 1 151 ? 0.389 -3.599 16.448 1.00 24.32 145 PHE A CA 1
ATOM 984 C C . PHE A 1 151 ? 1.374 -4.278 17.394 1.00 25.54 145 PHE A C 1
ATOM 985 O O . PHE A 1 151 ? 1.614 -5.496 17.322 1.00 25.00 145 PHE A O 1
ATOM 993 N N . ARG A 1 152 ? 1.886 -3.487 18.331 1.00 27.13 146 ARG A N 1
ATOM 994 C CA . ARG A 1 152 ? 2.492 -3.996 19.560 1.00 28.14 146 ARG A CA 1
ATOM 995 C C . ARG A 1 152 ? 1.409 -4.019 20.644 1.00 28.70 146 ARG A C 1
ATOM 996 O O . ARG A 1 152 ? 0.402 -3.292 20.566 1.00 27.50 146 ARG A O 1
ATOM 1004 N N . VAL A 1 153 ? 1.602 -4.859 21.652 1.00 29.03 147 VAL A N 1
ATOM 1005 C CA . VAL A 1 153 ? 0.656 -4.956 22.737 1.00 30.01 147 VAL A CA 1
ATOM 1006 C C . VAL A 1 153 ? 1.181 -4.159 23.925 1.00 31.82 147 VAL A C 1
ATOM 1007 O O . VAL A 1 153 ? 2.238 -4.501 24.489 1.00 31.78 147 VAL A O 1
ATOM 1011 N N . LEU A 1 154 ? 0.451 -3.097 24.276 1.00 33.01 148 LEU A N 1
ATOM 1012 C CA . LEU A 1 154 ? 0.774 -2.252 25.434 1.00 35.34 148 LEU A CA 1
ATOM 1013 C C . LEU A 1 154 ? 0.289 -2.855 26.729 1.00 36.88 148 LEU A C 1
ATOM 1014 O O . LEU A 1 154 ? 0.963 -2.743 27.769 1.00 36.80 148 LEU A O 1
ATOM 1019 N N . GLN A 1 155 ? -0.903 -3.453 26.694 1.00 36.32 149 GLN A N 1
ATOM 1020 C CA . GLN A 1 155 ? -1.439 -4.169 27.853 1.00 37.97 149 GLN A CA 1
ATOM 102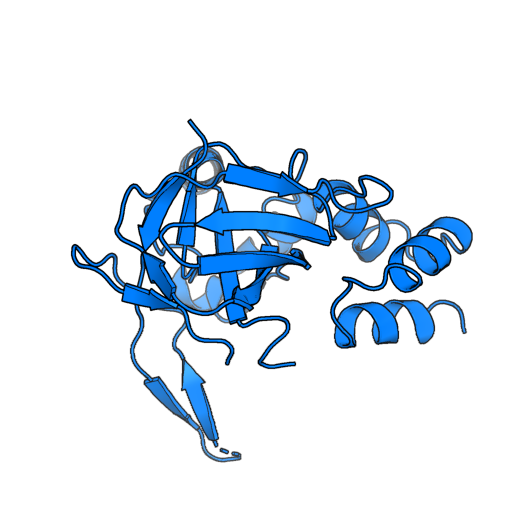1 C C . GLN A 1 155 ? -2.096 -5.464 27.349 1.00 36.37 149 GLN A C 1
ATOM 1022 O O . GLN A 1 155 ? -2.917 -5.469 26.422 1.00 33.54 149 GLN A O 1
ATOM 1028 N N . GLU A 1 156 ? -1.653 -6.579 27.920 1.00 36.50 150 GLU A N 1
ATOM 1029 C CA . GLU A 1 156 ? -2.177 -7.905 27.580 1.00 36.48 150 GLU A CA 1
ATOM 1030 C C . GLU A 1 156 ? -3.648 -7.984 27.946 1.00 36.10 150 GLU A C 1
ATOM 1031 O O . GLU A 1 156 ? -4.099 -7.310 28.864 1.00 36.83 150 GLU A O 1
ATOM 1037 N N . GLY A 1 157 ? -4.413 -8.790 27.228 1.00 34.74 151 GLY A N 1
ATOM 1038 C CA . GLY A 1 157 ? -5.800 -9.028 27.612 1.00 34.75 151 GLY A CA 1
ATOM 1039 C C . GLY A 1 157 ? -6.420 -10.129 26.786 1.00 33.93 151 GLY A C 1
ATOM 1040 O O . GLY A 1 157 ? -5.709 -11.027 26.296 1.00 33.39 151 GLY A O 1
ATOM 1041 N N . VAL A 1 158 ? -7.739 -10.049 26.624 1.00 33.84 152 VAL A N 1
ATOM 1042 C CA . VAL A 1 158 ? -8.524 -11.072 25.947 1.00 33.89 152 VAL A CA 1
ATOM 1043 C C . VAL A 1 158 ? -9.491 -10.373 24.996 1.00 33.77 152 VAL A C 1
ATOM 1044 O O . VAL A 1 158 ? -10.049 -9.331 25.327 1.00 33.20 152 VAL A O 1
ATOM 1048 N N . ILE A 1 159 ? -9.648 -10.950 23.808 1.00 33.49 153 ILE A N 1
ATOM 1049 C CA . ILE A 1 159 ? -10.551 -10.435 22.776 1.00 34.53 153 ILE A CA 1
ATOM 1050 C C . ILE A 1 159 ? -11.393 -11.575 22.209 1.00 35.35 153 ILE A C 1
ATOM 1051 O O . ILE A 1 159 ? -10.995 -12.739 22.258 1.00 36.06 153 ILE A O 1
ATOM 1056 N N . GLU A 1 160 ? -12.536 -11.219 21.640 1.00 36.03 154 GLU A N 1
ATOM 1057 C CA . GLU A 1 160 ? -13.424 -12.167 20.978 1.00 36.59 154 GLU A CA 1
ATOM 1058 C C . GLU A 1 160 ? -13.708 -11.666 19.590 1.00 33.93 154 GLU A C 1
ATOM 1059 O O . GLU A 1 160 ? -13.729 -10.461 19.395 1.00 31.96 154 GLU A O 1
ATOM 1065 N N . PRO A 1 161 ? -14.006 -12.584 18.655 1.00 33.75 155 PRO A N 1
ATOM 1066 C CA . PRO A 1 161 ? -14.411 -12.148 17.313 1.00 33.27 155 PRO A CA 1
ATOM 1067 C C . PRO A 1 161 ? -15.558 -11.144 17.357 1.00 33.10 155 PRO A C 1
ATOM 1068 O O . PRO A 1 161 ? -16.488 -11.305 18.131 1.00 36.04 155 PRO A O 1
ATOM 1072 N N . GLY A 1 162 ? -15.454 -10.070 16.586 1.00 31.74 156 GLY A N 1
ATOM 1073 C CA . GLY A 1 162 ? -16.452 -9.021 16.599 1.00 31.71 156 GLY A CA 1
ATOM 1074 C C . GLY A 1 162 ? -16.155 -7.907 17.578 1.00 32.57 156 GLY A C 1
ATOM 1075 O O . GLY A 1 162 ? -16.902 -6.936 17.630 1.00 33.16 156 GLY A O 1
ATOM 1076 N N . ALA A 1 163 ? -15.081 -8.032 18.374 1.00 32.11 157 ALA A N 1
ATOM 1077 C CA . ALA A 1 163 ? -14.683 -6.986 19.321 1.00 33.10 157 ALA A CA 1
ATOM 1078 C C . ALA A 1 163 ? -14.499 -5.605 18.662 1.00 33.04 157 ALA A C 1
ATOM 1079 O O . ALA A 1 163 ? -13.758 -5.474 17.704 1.00 31.11 157 ALA A O 1
ATOM 1081 N N . PRO A 1 164 ? -15.126 -4.555 19.213 1.00 35.40 158 PRO A N 1
ATOM 1082 C CA . PRO A 1 164 ? -14.836 -3.226 18.685 1.00 35.56 158 PRO A CA 1
ATOM 1083 C C . PRO A 1 164 ? -13.392 -2.842 18.936 1.00 35.08 158 PRO A C 1
ATOM 1084 O O . PRO A 1 164 ? -12.808 -3.279 19.921 1.00 34.76 158 PRO A O 1
ATOM 1088 N N . LEU A 1 165 ? -12.813 -2.048 18.049 1.00 35.60 159 LEU A N 1
ATOM 1089 C CA . LEU A 1 165 ? -11.458 -1.504 18.240 1.00 35.80 159 LEU A CA 1
ATOM 1090 C C . LEU A 1 165 ? -11.647 -0.024 18.409 1.00 37.42 159 LEU A C 1
ATOM 1091 O O . LEU A 1 165 ? -12.049 0.642 17.453 1.00 39.43 159 LEU A O 1
ATOM 1096 N N . VAL A 1 166 ? -11.387 0.487 19.609 1.00 37.41 160 VAL A N 1
ATOM 1097 C CA . VAL A 1 166 ? -11.731 1.846 19.969 1.00 38.52 160 VAL A CA 1
ATOM 1098 C C . VAL A 1 166 ? -10.458 2.670 20.074 1.00 37.73 160 VAL A C 1
ATOM 1099 O O . VAL A 1 166 ? -9.573 2.379 20.883 1.00 36.53 160 VAL A O 1
ATOM 1103 N N . LEU A 1 167 ? -10.372 3.712 19.262 1.00 37.26 161 LEU A N 1
ATOM 1104 C CA . LEU A 1 167 ? -9.228 4.590 19.293 1.00 37.69 161 LEU A CA 1
ATOM 1105 C C . LEU A 1 167 ? -9.245 5.344 20.589 1.00 40.09 161 LEU A C 1
ATOM 1106 O O . LEU A 1 167 ? -10.216 6.007 20.887 1.00 41.25 161 LEU A O 1
ATOM 1111 N N . VAL A 1 168 ? -8.186 5.233 21.375 1.00 40.57 162 VAL A N 1
ATOM 1112 C CA . VAL A 1 168 ? -8.100 6.006 22.600 1.00 42.79 162 VAL A CA 1
ATOM 1113 C C . VAL A 1 168 ? -7.038 7.090 22.538 1.00 43.02 162 VAL A C 1
ATOM 1114 O O . VAL A 1 168 ? -7.106 8.043 23.300 1.00 45.31 162 VAL A O 1
ATOM 1118 N N . GLU A 1 169 ? -6.063 6.971 21.651 1.00 41.45 163 GLU A N 1
ATOM 1119 C CA . GLU A 1 169 ? -5.122 8.066 21.405 1.00 42.77 163 GLU A CA 1
ATOM 1120 C C . GLU A 1 169 ? -4.597 8.073 19.964 1.00 41.39 163 GLU A C 1
ATOM 1121 O O . GLU A 1 169 ? -4.093 7.066 19.490 1.00 39.58 163 GLU A O 1
ATOM 1127 N N . ARG A 1 170 ? -4.751 9.203 19.275 1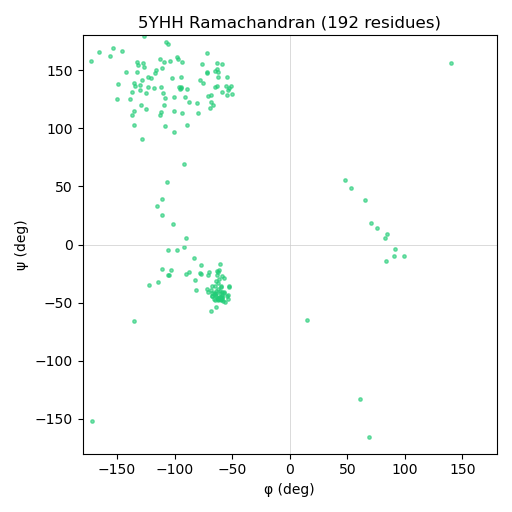.00 41.79 164 ARG A N 1
ATOM 1128 C CA . ARG A 1 170 ? -4.213 9.377 17.933 1.00 41.95 164 ARG A CA 1
ATOM 1129 C C . ARG A 1 170 ? -2.695 9.485 17.989 1.00 41.34 164 ARG A C 1
ATOM 1130 O O . ARG A 1 170 ? -2.158 10.283 18.746 1.00 43.88 164 ARG A O 1
ATOM 1138 N N . GLY A 1 171 ? -2.006 8.668 17.200 1.00 40.61 165 GLY A N 1
ATOM 1139 C CA . GLY A 1 171 ? -0.544 8.715 17.134 1.00 38.89 165 GLY A CA 1
ATOM 1140 C C . GLY A 1 171 ? -0.094 10.135 16.884 1.00 40.91 165 GLY A C 1
ATOM 1141 O O . GLY A 1 171 ? -0.693 10.849 16.095 1.00 40.91 165 GLY A O 1
ATOM 1142 N N . VAL A 1 172 ? 0.937 10.559 17.599 1.00 42.56 166 VAL A N 1
ATOM 1143 C CA . VAL A 1 172 ? 1.441 11.914 17.496 1.00 45.35 166 VAL A CA 1
ATOM 1144 C C . VAL A 1 172 ? 1.958 12.153 16.103 1.00 44.40 166 VAL A C 1
ATOM 1145 O O . VAL A 1 172 ? 2.606 11.276 15.513 1.00 41.91 166 VAL A O 1
ATOM 1149 N N . GLY A 1 173 ? 1.626 13.326 15.560 1.00 47.12 167 GLY A N 1
ATOM 1150 C CA . GLY A 1 173 ? 1.930 13.665 14.172 1.00 46.78 167 GLY A CA 1
ATOM 1151 C C . GLY A 1 173 ? 0.904 13.150 13.160 1.00 45.10 167 GLY A C 1
ATOM 1152 O O . GLY A 1 173 ? 0.906 13.589 12.015 1.00 45.66 167 GLY A O 1
ATOM 1153 N N . ALA A 1 174 ? 0.027 12.232 13.577 1.00 42.33 168 ALA A N 1
ATOM 1154 C CA . ALA A 1 174 ? -1.004 11.698 12.706 1.00 41.08 168 ALA A CA 1
ATOM 1155 C C . ALA A 1 174 ? -0.373 11.299 11.377 1.00 39.47 168 ALA A C 1
ATOM 1156 O O . ALA A 1 174 ? -0.741 11.828 10.346 1.00 41.38 168 ALA A O 1
ATOM 1158 N N . LEU A 1 175 ? 0.641 10.440 11.427 1.00 37.19 169 LEU A N 1
ATOM 1159 C CA . LEU A 1 175 ? 1.299 9.915 10.226 1.00 36.26 169 LEU A CA 1
ATOM 1160 C C . LEU A 1 175 ? 0.652 8.585 9.816 1.00 34.04 169 LEU A C 1
ATOM 1161 O O . LEU A 1 175 ? 0.765 7.591 10.528 1.00 32.73 169 LEU A O 1
ATOM 1166 N N . SER A 1 176 ? -0.020 8.562 8.676 1.00 33.96 170 SER A N 1
ATOM 1167 C CA . SER A 1 176 ? -0.839 7.402 8.325 1.00 32.29 170 SER A CA 1
ATOM 1168 C C . SER A 1 176 ? 0.049 6.270 7.870 1.00 29.86 170 SER A C 1
ATOM 1169 O O . SER A 1 176 ? 1.155 6.508 7.435 1.00 29.51 170 SER A O 1
ATOM 1172 N N . ILE A 1 177 ? -0.423 5.039 7.986 1.00 27.90 171 ILE A N 1
ATOM 1173 C CA . ILE A 1 177 ? 0.317 3.914 7.400 1.00 26.60 171 ILE A CA 1
ATOM 1174 C C . ILE A 1 177 ? 0.454 4.123 5.874 1.00 28.12 171 ILE A C 1
ATOM 1175 O O . ILE A 1 177 ? 1.483 3.788 5.298 1.00 28.33 171 ILE A O 1
ATOM 1180 N N . ALA A 1 178 ? -0.563 4.696 5.216 1.00 29.40 172 ALA A N 1
ATOM 1181 C CA . ALA A 1 178 ? -0.453 4.961 3.777 1.00 31.15 172 ALA A CA 1
ATOM 1182 C C . ALA A 1 178 ? 0.690 5.905 3.466 1.00 32.75 172 ALA A C 1
ATOM 1183 O O . ALA A 1 178 ? 1.439 5.666 2.527 1.00 32.07 172 ALA A O 1
ATOM 1185 N N . TYR A 1 179 ? 0.790 6.984 4.248 1.00 34.14 173 TYR A N 1
ATOM 1186 C CA . TYR A 1 179 ? 1.875 7.963 4.107 1.00 36.61 173 TYR A CA 1
ATOM 1187 C C . TYR A 1 179 ? 3.225 7.301 4.312 1.00 35.27 173 TYR A C 1
ATOM 1188 O O . TYR A 1 179 ? 4.134 7.526 3.535 1.00 36.99 173 TYR A O 1
ATOM 1197 N N . ILE A 1 180 ? 3.354 6.493 5.370 1.00 32.99 174 ILE A N 1
ATOM 1198 C CA . ILE A 1 180 ? 4.636 5.869 5.690 1.00 32.15 174 ILE A CA 1
ATOM 1199 C C . ILE A 1 180 ? 5.049 4.874 4.589 1.00 31.96 174 ILE A C 1
ATOM 1200 O O . ILE A 1 180 ? 6.193 4.876 4.161 1.00 33.45 174 ILE A O 1
ATOM 1205 N N . ASN A 1 181 ? 4.119 4.075 4.075 1.00 30.80 175 ASN A N 1
ATOM 1206 C CA . ASN A 1 181 ? 4.434 3.192 2.954 1.00 31.44 175 ASN A CA 1
ATOM 1207 C C . ASN A 1 181 ? 4.881 4.002 1.734 1.00 34.94 175 ASN A C 1
ATOM 1208 O O . ASN A 1 181 ? 5.777 3.603 0.990 1.00 35.91 175 ASN A O 1
ATOM 1213 N N . HIS A 1 182 ? 4.207 5.124 1.504 1.00 36.44 176 HIS A N 1
ATOM 1214 C CA . HIS A 1 182 ? 4.499 5.933 0.352 1.00 40.03 176 HIS A CA 1
ATOM 1215 C C . HIS A 1 182 ? 5.941 6.459 0.398 1.00 41.85 176 HIS A C 1
ATOM 1216 O O . HIS A 1 182 ? 6.637 6.384 -0.612 1.00 44.89 176 HIS A O 1
ATOM 1223 N N . ILE A 1 183 ? 6.375 6.971 1.555 1.00 41.10 177 ILE A N 1
ATOM 1224 C CA . ILE A 1 183 ? 7.756 7.448 1.752 1.00 43.10 177 ILE A CA 1
ATOM 1225 C C . ILE A 1 183 ? 8.759 6.317 1.560 1.00 43.63 177 ILE A C 1
ATOM 1226 O O . ILE A 1 183 ? 9.742 6.461 0.865 1.00 46.38 177 ILE A O 1
ATOM 1231 N N . TYR A 1 184 ? 8.468 5.185 2.180 1.00 41.96 178 TYR A N 1
ATOM 1232 C CA . TYR A 1 184 ? 9.334 4.008 2.183 1.00 43.22 178 TYR A CA 1
ATOM 1233 C C . TYR A 1 184 ? 9.519 3.398 0.779 1.00 46.10 178 TYR A C 1
ATOM 1234 O O . TYR A 1 184 ? 10.625 3.026 0.401 1.00 48.18 178 TYR A O 1
ATOM 1243 N N . TYR A 1 185 ? 8.436 3.281 0.023 1.00 46.42 179 TYR A N 1
ATOM 1244 C CA . TYR A 1 185 ? 8.506 2.667 -1.305 1.00 50.06 179 TYR A CA 1
ATOM 1245 C C . TYR A 1 185 ? 8.784 3.646 -2.447 1.00 55.00 179 TYR A C 1
ATOM 1246 O O . TYR A 1 185 ? 9.334 3.244 -3.488 1.00 58.56 179 TYR A O 1
ATOM 1255 N N . HIS A 1 186 ? 8.441 4.923 -2.285 1.00 56.58 180 HIS A N 1
ATOM 1256 C CA . HIS A 1 186 ? 8.542 5.857 -3.431 1.00 61.67 180 HIS A CA 1
ATOM 1257 C C . HIS A 1 186 ? 9.444 7.076 -3.222 1.00 65.20 180 HIS A C 1
ATOM 1258 O O . HIS A 1 186 ? 10.117 7.498 -4.158 1.00 70.36 180 HIS A O 1
ATOM 1265 N N . GLU A 1 187 ? 9.499 7.617 -2.006 1.00 63.96 181 GLU A N 1
ATOM 1266 C CA . GLU A 1 187 ? 10.312 8.810 -1.729 1.00 67.73 181 GLU A CA 1
ATOM 1267 C C . GLU A 1 187 ? 11.574 8.485 -0.929 1.00 67.91 181 GLU A C 1
ATOM 1268 O O . GLU A 1 187 ? 11.848 9.100 0.107 1.00 67.93 181 GLU A O 1
ATOM 1274 N N . ARG A 1 188 ? 12.349 7.530 -1.449 1.00 69.35 182 ARG A N 1
ATOM 1275 C CA . ARG A 1 188 ? 13.617 7.077 -0.842 1.00 70.41 182 ARG A CA 1
ATOM 1276 C C . ARG A 1 188 ? 14.676 8.182 -0.713 1.00 75.00 182 ARG A C 1
ATOM 1277 O O . ARG A 1 188 ? 15.647 8.016 0.022 1.00 75.96 182 ARG A O 1
ATOM 1281 N N . ASP A 1 189 ? 14.497 9.285 -1.442 1.00 78.56 183 ASP A N 1
ATOM 1282 C CA . ASP A 1 189 ? 15.383 10.448 -1.346 1.00 83.69 183 ASP A CA 1
ATOM 1283 C C . ASP A 1 189 ? 14.698 11.666 -0.694 1.00 83.18 183 ASP A C 1
ATOM 1284 O O . ASP A 1 189 ? 15.105 12.805 -0.947 1.00 88.77 183 ASP A O 1
ATOM 1286 N N . ASN A 1 190 ? 13.678 11.431 0.141 1.00 77.45 184 ASN A N 1
ATOM 1287 C CA . ASN A 1 190 ? 13.042 12.510 0.921 1.00 76.67 184 ASN A CA 1
ATOM 1288 C C . ASN A 1 190 ? 13.545 12.513 2.374 1.00 74.80 184 ASN A C 1
ATOM 1289 O O . ASN A 1 190 ? 13.047 11.768 3.232 1.00 69.74 184 ASN A O 1
ATOM 1294 N N . ALA A 1 191 ? 14.531 13.375 2.623 1.00 79.13 185 ALA A N 1
ATOM 1295 C CA . ALA A 1 191 ? 15.236 13.450 3.903 1.00 78.81 185 ALA A CA 1
ATOM 1296 C C . ALA A 1 191 ? 14.331 13.876 5.056 1.00 75.60 185 ALA A C 1
ATOM 1297 O O . ALA A 1 191 ? 14.272 13.199 6.089 1.00 71.89 185 ALA A O 1
ATOM 1299 N N . ALA A 1 192 ? 13.645 15.006 4.876 1.00 77.43 186 ALA A N 1
ATOM 1300 C CA . ALA A 1 192 ? 12.760 15.566 5.903 1.00 75.53 186 ALA A CA 1
ATOM 1301 C C . ALA A 1 192 ? 11.657 14.579 6.288 1.00 68.86 186 ALA A C 1
ATOM 1302 O O . ALA A 1 192 ? 11.316 14.448 7.468 1.00 66.11 186 ALA A O 1
ATOM 1304 N N . ALA A 1 193 ? 11.106 13.888 5.289 1.00 66.43 187 ALA A N 1
ATOM 1305 C CA . ALA A 1 193 ? 10.060 12.899 5.521 1.00 60.88 187 ALA A CA 1
ATOM 1306 C C . ALA A 1 193 ? 10.575 11.715 6.351 1.00 57.24 187 ALA A C 1
ATOM 1307 O O . ALA A 1 193 ? 9.943 11.311 7.321 1.00 54.02 187 ALA A O 1
ATOM 1309 N N . MET A 1 194 ? 11.724 11.172 5.965 1.00 58.42 188 MET A N 1
ATOM 1310 C CA . MET A 1 194 ? 12.302 10.017 6.649 1.00 56.27 188 MET A CA 1
ATOM 1311 C C . MET A 1 194 ? 12.733 10.343 8.084 1.00 56.56 188 MET A C 1
ATOM 1312 O O . MET A 1 194 ? 12.396 9.592 9.008 1.00 53.60 188 MET A O 1
ATOM 1317 N N . LYS A 1 195 ? 13.444 11.455 8.279 1.00 60.57 189 LYS A N 1
ATOM 1318 C CA . LYS A 1 195 ? 13.875 11.862 9.622 1.00 61.86 189 LYS A CA 1
ATOM 1319 C C . LYS A 1 195 ? 12.666 11.954 10.560 1.00 58.76 189 LYS A C 1
ATOM 1320 O O . LYS A 1 195 ? 12.710 11.477 11.692 1.00 57.57 189 LYS A O 1
ATOM 1326 N N . GLN A 1 196 ? 11.584 12.550 10.072 1.00 58.04 190 GLN A N 1
ATOM 1327 C CA . GLN A 1 196 ? 10.364 12.715 10.862 1.00 55.87 190 GLN A CA 1
ATOM 1328 C C . GLN A 1 196 ? 9.730 11.379 11.288 1.00 50.28 190 GLN A C 1
ATOM 1329 O O . GLN A 1 196 ? 9.356 11.194 12.449 1.00 49.69 190 GLN A O 1
ATOM 1335 N N . ILE A 1 197 ? 9.608 10.454 10.346 1.00 46.81 191 ILE A N 1
ATOM 1336 C CA . ILE A 1 197 ? 9.050 9.141 10.651 1.00 41.93 191 ILE A CA 1
ATOM 1337 C C . ILE A 1 197 ? 9.994 8.358 11.576 1.00 41.68 191 ILE A C 1
ATOM 1338 O O . ILE A 1 197 ? 9.553 7.745 12.542 1.00 39.63 191 ILE A O 1
ATOM 1343 N N . ALA A 1 198 ? 11.288 8.385 11.271 1.00 43.81 192 ALA A N 1
ATOM 1344 C CA . ALA A 1 198 ? 12.293 7.750 12.113 1.00 44.90 192 ALA A CA 1
ATOM 1345 C C . ALA A 1 198 ? 12.303 8.305 13.548 1.00 46.26 192 ALA A C 1
ATOM 1346 O O . ALA A 1 198 ? 12.696 7.602 14.475 1.00 46.36 192 ALA A O 1
ATOM 1348 N N . SER A 1 199 ? 11.882 9.561 13.702 1.00 47.28 193 SER A N 1
ATOM 1349 C CA . SER A 1 199 ? 11.837 10.244 14.993 1.00 49.26 193 SER A CA 1
ATOM 1350 C C . SER A 1 199 ? 10.666 9.830 15.856 1.00 46.57 193 SER A C 1
ATOM 1351 O O . SER A 1 199 ? 10.685 10.074 17.076 1.00 47.53 193 SER A O 1
ATOM 1354 N N . HIS A 1 200 ? 9.661 9.206 15.240 1.00 42.09 194 HIS A N 1
ATOM 1355 C CA . HIS A 1 200 ? 8.501 8.769 15.983 1.00 40.25 194 HIS A CA 1
ATOM 1356 C C . HIS A 1 200 ? 8.817 7.651 16.994 1.00 39.53 194 HIS A C 1
ATOM 1357 O O . HIS A 1 200 ? 9.262 6.574 16.618 1.00 38.54 194 HIS A O 1
ATOM 1364 N N . PRO A 1 201 ? 8.559 7.902 18.283 1.00 40.66 195 PRO A N 1
ATOM 1365 C CA . PRO A 1 201 ? 8.868 6.921 19.338 1.00 41.24 195 PRO A CA 1
ATOM 1366 C C . PRO A 1 201 ? 8.110 5.586 19.210 1.00 38.18 195 PRO A C 1
ATOM 1367 O O . PRO A 1 201 ? 8.549 4.579 19.741 1.00 38.24 195 PRO A O 1
ATOM 1371 N N . ALA A 1 202 ? 6.978 5.597 18.534 1.00 35.52 196 ALA A N 1
ATOM 1372 C CA . ALA A 1 202 ? 6.188 4.377 18.310 1.00 34.46 196 ALA A CA 1
ATOM 1373 C C . ALA A 1 202 ? 6.656 3.513 17.116 1.00 32.74 196 ALA A C 1
ATOM 1374 O O . ALA A 1 202 ? 6.227 2.359 16.992 1.00 32.53 196 ALA A O 1
ATOM 1376 N N . LEU A 1 203 ? 7.546 4.030 16.266 1.00 32.81 197 LEU A N 1
ATOM 1377 C CA . LEU A 1 203 ? 8.035 3.232 15.111 1.00 30.94 197 LEU A CA 1
ATOM 1378 C C . LEU A 1 203 ? 8.835 2.007 15.571 1.00 32.55 197 LEU A C 1
ATOM 1379 O O . LEU A 1 203 ? 9.671 2.087 16.485 1.00 32.61 197 LEU A O 1
ATOM 1384 N N . SER A 1 204 ? 8.559 0.869 14.951 1.00 31.82 198 SER A N 1
ATOM 1385 C CA . SER A 1 204 ? 9.313 -0.340 15.194 1.00 34.39 198 SER A CA 1
ATOM 1386 C C . SER A 1 204 ? 10.821 -0.061 14.974 1.00 36.74 198 SER A C 1
ATOM 1387 O O . SER A 1 204 ? 11.191 0.743 14.100 1.00 36.07 198 SER A O 1
ATOM 1390 N N . ALA A 1 205 ? 11.671 -0.694 15.782 1.00 39.57 199 ALA A N 1
ATOM 1391 C CA . ALA A 1 205 ? 13.124 -0.505 15.691 1.00 43.34 199 ALA A CA 1
ATOM 1392 C C . ALA A 1 205 ? 13.654 -0.754 14.278 1.00 44.00 199 ALA A C 1
ATOM 1393 O O . ALA A 1 205 ? 14.465 0.009 13.783 1.00 44.97 199 ALA A O 1
ATOM 1395 N N . SER A 1 206 ? 13.184 -1.808 13.622 1.00 43.53 200 SER A N 1
ATOM 1396 C CA . SER A 1 206 ? 13.715 -2.162 12.299 1.00 45.33 200 SER A CA 1
ATOM 1397 C C . SER A 1 206 ? 13.421 -1.088 11.228 1.00 43.30 200 SER A C 1
ATOM 1398 O O . SER A 1 206 ? 14.304 -0.739 10.453 1.00 45.15 200 SER A O 1
ATOM 1401 N N . TRP A 1 207 ? 12.201 -0.544 11.207 1.00 40.01 201 TRP A N 1
ATOM 1402 C CA . TRP A 1 207 ? 11.866 0.546 10.273 1.00 39.27 201 TRP A CA 1
ATOM 1403 C C . TRP A 1 207 ? 12.690 1.796 10.560 1.00 41.64 201 TRP A C 1
ATOM 1404 O O . TRP A 1 207 ? 13.131 2.473 9.616 1.00 43.09 201 TRP A O 1
ATOM 1415 N N . ARG A 1 208 ? 12.886 2.097 11.848 1.00 41.75 202 ARG A N 1
ATOM 1416 C CA . ARG A 1 208 ? 13.752 3.216 12.269 1.00 45.19 202 ARG A CA 1
ATOM 1417 C C . ARG A 1 208 ? 15.152 3.029 11.683 1.00 48.19 202 ARG A C 1
ATOM 1418 O O . ARG A 1 208 ? 15.702 3.940 11.066 1.00 49.97 202 ARG A O 1
ATOM 1426 N N . GLU A 1 209 ? 15.700 1.833 11.864 1.00 49.78 203 GLU A N 1
ATOM 1427 C CA . GLU A 1 209 ? 17.056 1.524 11.398 1.00 54.44 203 GLU A CA 1
ATOM 1428 C C . GLU A 1 209 ? 17.170 1.738 9.889 1.00 54.39 203 GLU A C 1
ATOM 1429 O O . GLU A 1 209 ? 18.077 2.421 9.418 1.00 57.23 203 GLU A O 1
ATOM 1435 N N . THR A 1 210 ? 16.214 1.187 9.145 1.00 51.25 204 THR A N 1
ATOM 1436 C CA . THR A 1 210 ? 16.187 1.325 7.695 1.00 51.72 204 THR A CA 1
ATOM 1437 C C . THR A 1 210 ? 16.169 2.789 7.239 1.00 52.64 204 THR A C 1
ATOM 1438 O O . THR A 1 210 ? 16.871 3.150 6.289 1.00 55.25 204 THR A O 1
ATOM 1442 N N . PHE A 1 211 ? 15.382 3.624 7.916 1.00 50.61 205 PHE A N 1
ATOM 1443 C CA . PHE A 1 211 ? 15.319 5.053 7.598 1.00 52.43 205 PHE A CA 1
ATOM 1444 C C . PHE A 1 211 ? 16.618 5.770 8.014 1.00 57.80 205 PHE A C 1
ATOM 1445 O O . PHE A 1 211 ? 16.964 6.816 7.450 1.00 60.20 205 PHE A O 1
ATOM 1453 N N . GLN A 1 212 ? 17.318 5.215 9.008 1.00 59.92 206 GLN A N 1
ATOM 1454 C CA . GLN A 1 212 ? 18.637 5.714 9.429 1.00 65.75 206 GLN A CA 1
ATOM 1455 C C . GLN A 1 212 ? 19.826 5.207 8.579 1.00 70.49 206 GLN A C 1
ATOM 1456 O O . GLN A 1 212 ? 20.833 5.921 8.447 1.00 75.93 206 GLN A O 1
ATOM 1462 N N . LYS A 1 213 ? 19.731 3.998 8.011 1.00 70.23 207 LYS A N 1
ATOM 1463 C CA . LYS A 1 213 ? 20.728 3.529 7.023 1.00 75.04 207 LYS A CA 1
ATOM 1464 C C . LYS A 1 213 ? 20.562 4.380 5.762 1.00 76.60 207 LYS A C 1
ATOM 1465 O O . LYS A 1 213 ? 21.506 5.026 5.336 1.00 81.17 207 LYS A O 1
ATOM 1471 N N . ARG A 1 214 ? 19.362 4.400 5.169 1.00 72.78 208 ARG A N 1
ATOM 1472 C CA . ARG A 1 214 ? 19.036 5.477 4.218 1.00 74.52 208 ARG A CA 1
ATOM 1473 C C . ARG A 1 214 ? 19.193 6.728 5.066 1.00 76.61 208 ARG A C 1
ATOM 1474 O O . ARG A 1 214 ? 19.065 6.627 6.276 1.00 75.69 208 ARG A O 1
ATOM 1482 N N . LEU A 1 215 ? 19.464 7.894 4.488 1.00 80.83 209 LEU A N 1
ATOM 1483 C CA . LEU A 1 215 ? 19.737 9.096 5.314 1.00 83.45 209 LEU A CA 1
ATOM 1484 C C . LEU A 1 215 ? 21.232 9.122 5.734 1.00 89.12 209 LEU A C 1
ATOM 1485 O O . LEU A 1 215 ? 21.631 9.951 6.540 1.00 92.08 209 LEU A O 1
ATOM 1490 N N . ALA A 1 216 ? 22.046 8.229 5.158 1.00 91.51 210 ALA A N 1
ATOM 1491 C CA . ALA A 1 216 ? 23.456 8.085 5.508 1.00 97.19 210 ALA A CA 1
ATOM 1492 C C . ALA A 1 216 ? 24.197 7.353 4.381 1.00 101.11 210 ALA A C 1
ATOM 1493 O O . ALA A 1 216 ? 23.564 6.790 3.472 1.00 98.44 210 ALA A O 1
#

Sequence (194 aa):
PMQIVSINVGKPKTIEVRLVTGIDKTPVAHPVAVGKQGGEDKAICAYPSEHFVYWEERYGRPFTAGAFGENWTLLGLTEDDVCLGDIYVAGTALVQVSQPRQPSKLAFKHQLPDLPKAICQTGKSGFYFRVLQEGVIEPGAPLVLVERGVGALSIAYINHIYYHERDNAAAMKQIASHPALSASWRETFQKRLA

CATH classification: 2.40.33.20

Organism: Geobacillus stearothermophilus (NCBI:txid1422)

B-factor: mean 38.91, std 14.17, range [10.64, 101.11]

InterPro domains:
  IPR005163 YiiM-like, triple helical domain [PF03475] (170-210)
  IPR005302 Molybdenum cofactor sulfurase, C-terminal [PF03473] (49-159)
  IPR005302 Molybdenum cofactor sulfurase, C-terminal [PS51340] (28-162)
  IPR011037 Pyruvate kinase-like, insert domain superfamily [SSF50800] (1-211)
  IPR052353 Benzoxazolinone Detoxification Enzymes [PTHR30212] (1-211)

Solvent-accessible surface area: 9619 Å² total